Protein AF-A0A7C7G5K7-F1 (afdb_monomer_lite)

Structure (mmCIF, N/CA/C/O backbone):
data_AF-A0A7C7G5K7-F1
#
_entry.id   AF-A0A7C7G5K7-F1
#
loop_
_atom_site.group_PDB
_atom_site.id
_atom_site.type_symbol
_atom_site.label_atom_id
_atom_site.label_alt_id
_atom_site.label_comp_id
_atom_site.label_asym_id
_atom_site.label_entity_id
_atom_site.label_seq_id
_atom_site.pdbx_PDB_ins_code
_atom_site.Cartn_x
_atom_site.Cartn_y
_atom_site.Cartn_z
_atom_site.occupancy
_atom_site.B_iso_or_equiv
_atom_site.auth_seq_id
_atom_site.auth_comp_id
_atom_site.auth_asym_id
_atom_site.auth_atom_id
_atom_site.pdbx_PDB_model_num
ATOM 1 N N . MET A 1 1 ? -107.030 -21.571 130.815 1.00 43.06 1 MET A N 1
ATOM 2 C CA . MET A 1 1 ? -107.172 -22.406 129.605 1.00 43.06 1 MET A CA 1
ATOM 3 C C . MET A 1 1 ? -106.387 -21.697 128.504 1.00 43.06 1 MET A C 1
ATOM 5 O O . MET A 1 1 ? -106.825 -20.640 128.092 1.00 43.06 1 MET A O 1
ATOM 9 N N . GLN A 1 2 ? -105.079 -21.931 128.388 1.00 47.97 2 GLN A N 1
ATOM 10 C CA . GLN A 1 2 ? -104.432 -23.003 127.610 1.00 47.97 2 GLN A CA 1
ATOM 11 C C . GLN A 1 2 ? -104.555 -22.827 126.080 1.00 47.97 2 GLN A C 1
ATOM 13 O O . GLN A 1 2 ? -105.664 -22.691 125.581 1.00 47.97 2 GLN A O 1
ATOM 18 N N . TYR A 1 3 ? -103.386 -22.946 125.425 1.00 45.34 3 TYR A N 1
ATOM 19 C CA . TYR A 1 3 ? -103.058 -23.068 123.988 1.00 45.34 3 TYR A CA 1
ATOM 20 C C . TYR A 1 3 ? -102.951 -21.760 123.170 1.00 45.34 3 TYR A C 1
ATOM 22 O O . TYR A 1 3 ? -103.947 -21.073 123.007 1.00 45.34 3 TYR A O 1
ATOM 30 N N . VAL A 1 4 ? -101.760 -21.241 122.808 1.00 49.78 4 VAL A N 1
ATOM 31 C CA . VAL A 1 4 ? -100.616 -21.747 121.985 1.00 49.78 4 VAL A CA 1
ATOM 32 C C . VAL A 1 4 ? -100.793 -21.424 120.490 1.00 49.78 4 VAL A C 1
ATOM 34 O O . VAL A 1 4 ? -101.895 -21.518 119.967 1.00 49.78 4 VAL A O 1
ATOM 37 N N . ASP A 1 5 ? -99.653 -21.107 119.861 1.00 47.94 5 ASP A N 1
ATOM 38 C CA . ASP A 1 5 ? -99.338 -20.943 118.430 1.00 47.94 5 ASP A CA 1
ATOM 39 C C . ASP A 1 5 ? -99.634 -19.578 117.781 1.00 47.94 5 ASP A C 1
ATOM 41 O O . ASP A 1 5 ? -100.740 -19.069 117.837 1.00 47.94 5 ASP A O 1
ATOM 45 N N . ALA A 1 6 ? -98.704 -18.893 117.113 1.00 47.97 6 ALA A N 1
ATOM 46 C CA . ALA A 1 6 ? -97.363 -19.263 116.684 1.00 47.97 6 ALA A CA 1
ATOM 47 C C . ALA A 1 6 ? -96.457 -18.028 116.785 1.00 47.97 6 ALA A C 1
ATOM 49 O O . ALA A 1 6 ? -96.630 -17.035 116.076 1.00 47.97 6 ALA A O 1
ATOM 50 N N . VAL A 1 7 ? -95.418 -18.125 117.620 1.00 48.03 7 VAL A N 1
ATOM 51 C CA . VAL A 1 7 ? -94.134 -17.546 117.227 1.00 48.03 7 VAL A CA 1
ATOM 52 C C . VAL A 1 7 ? -93.901 -18.082 115.822 1.00 48.03 7 VAL A C 1
ATOM 54 O O . VAL A 1 7 ? -93.971 -19.292 115.618 1.00 48.03 7 VAL A O 1
ATOM 57 N N . ALA A 1 8 ? -93.652 -17.218 114.845 1.00 50.22 8 ALA A N 1
ATOM 58 C CA . ALA A 1 8 ? -93.084 -17.661 113.585 1.00 50.22 8 ALA A CA 1
ATOM 59 C C . ALA A 1 8 ? -91.642 -18.151 113.849 1.00 50.22 8 ALA A C 1
ATOM 61 O O . ALA A 1 8 ? -90.667 -17.585 113.372 1.00 50.22 8 ALA A O 1
ATOM 62 N N . THR A 1 9 ? -91.500 -19.243 114.607 1.00 48.91 9 THR A N 1
ATOM 63 C CA . THR A 1 9 ? -90.332 -20.124 114.669 1.00 48.91 9 THR A CA 1
ATOM 64 C C . THR A 1 9 ? -90.112 -20.816 113.323 1.00 48.91 9 THR A C 1
ATOM 66 O O . THR A 1 9 ? -89.109 -21.495 113.140 1.00 48.91 9 THR A O 1
ATOM 69 N N . GLY A 1 10 ? -90.984 -20.566 112.339 1.00 47.28 10 GLY A N 1
ATOM 70 C CA . GLY A 1 10 ? -90.773 -20.869 110.929 1.00 47.28 10 GLY A CA 1
ATOM 71 C C . GLY A 1 10 ? -89.720 -20.009 110.214 1.00 47.28 10 GLY A C 1
ATOM 72 O O . GLY A 1 10 ? -89.422 -20.310 109.063 1.00 47.28 10 GLY A O 1
ATOM 73 N N . SER A 1 11 ? -89.120 -18.981 110.836 1.00 50.28 11 SER A N 1
ATOM 74 C CA . SER A 1 11 ? -87.995 -18.247 110.216 1.00 50.28 11 SER A CA 1
ATOM 75 C C . SER A 1 11 ? -86.636 -18.442 110.907 1.00 50.28 11 SER A C 1
ATOM 77 O O . SER A 1 11 ? -85.604 -18.215 110.283 1.00 50.28 11 SER A O 1
ATOM 79 N N . GLY A 1 12 ? -86.584 -18.934 112.150 1.00 50.22 12 GLY A N 1
ATOM 80 C CA . GLY A 1 12 ? -85.347 -18.947 112.950 1.00 50.22 12 GLY A CA 1
ATOM 81 C C . GLY A 1 12 ? -84.250 -19.904 112.463 1.00 50.22 12 GLY A C 1
ATOM 82 O O . GLY A 1 12 ? -83.073 -19.563 112.519 1.00 50.22 12 GLY A O 1
ATOM 83 N N . ALA A 1 13 ? -84.611 -21.077 111.932 1.00 50.59 13 ALA A N 1
ATOM 84 C CA . ALA A 1 13 ? -83.628 -22.055 111.448 1.00 50.59 13 ALA A CA 1
ATOM 85 C C . ALA A 1 13 ? -83.161 -21.777 110.006 1.00 50.59 13 ALA A C 1
ATOM 87 O O . ALA A 1 13 ? -82.016 -22.047 109.660 1.00 50.59 13 ALA A O 1
ATOM 88 N N . GLY A 1 14 ? -84.027 -21.198 109.165 1.00 52.53 14 GLY A N 1
ATOM 89 C CA . GLY A 1 14 ? -83.695 -20.863 107.775 1.00 52.53 14 GLY A CA 1
ATOM 90 C C . GLY A 1 14 ? -82.902 -19.560 107.618 1.00 52.53 14 GLY A C 1
ATOM 91 O O . GLY A 1 14 ? -82.224 -19.384 106.607 1.00 52.53 14 GLY A O 1
ATOM 92 N N . LEU A 1 15 ? -82.980 -18.652 108.599 1.00 58.38 15 LEU A N 1
ATOM 93 C CA . LEU A 1 15 ? -82.205 -17.406 108.629 1.00 58.38 15 LEU A CA 1
ATOM 94 C C . LEU A 1 15 ? -80.797 -17.596 109.210 1.00 58.38 15 LEU A C 1
ATOM 96 O O . LEU A 1 15 ? -79.886 -16.900 108.786 1.00 58.38 15 LEU A O 1
ATOM 100 N N . ALA A 1 16 ? -80.584 -18.577 110.095 1.00 59.38 16 ALA A N 1
ATOM 101 C CA . ALA A 1 16 ? -79.254 -18.909 110.622 1.00 59.38 16 ALA A CA 1
ATOM 102 C C . ALA A 1 16 ? -78.285 -19.473 109.558 1.00 59.38 16 ALA A C 1
ATOM 104 O O . ALA A 1 16 ? -77.082 -19.536 109.789 1.00 59.38 16 ALA A O 1
ATOM 105 N N . LEU A 1 17 ? -78.808 -19.883 108.395 1.00 66.25 17 LEU A N 1
ATOM 106 C CA . LEU A 1 17 ? -78.052 -20.429 107.260 1.00 66.25 17 LEU A CA 1
ATOM 107 C C . LEU A 1 17 ? -77.886 -19.422 106.103 1.00 66.25 17 LEU A C 1
ATOM 109 O O . LEU A 1 17 ? -77.353 -19.779 105.053 1.00 66.25 17 LEU A O 1
ATOM 113 N N . LYS A 1 18 ? -78.358 -18.178 106.257 1.00 72.12 18 LYS A N 1
ATOM 114 C CA . LYS A 1 18 ? -78.265 -17.121 105.237 1.00 72.12 18 LYS A CA 1
ATOM 115 C C . LYS A 1 18 ? -77.419 -15.960 105.758 1.00 72.12 18 LYS A C 1
ATOM 117 O O . LYS A 1 18 ? -77.461 -15.636 106.939 1.00 72.12 18 LYS A O 1
ATOM 122 N N . LEU A 1 19 ? -76.669 -15.313 104.869 1.00 75.12 19 LEU A N 1
ATOM 123 C CA . LEU A 1 19 ? -75.937 -14.086 105.198 1.00 75.12 19 LEU A CA 1
ATOM 124 C C . LEU A 1 19 ? -76.889 -12.886 105.244 1.00 75.12 19 LEU A C 1
ATOM 126 O O . LEU A 1 19 ? -77.784 -12.765 104.405 1.00 75.12 19 LEU A O 1
ATOM 130 N N . ASN A 1 20 ? -76.669 -11.983 106.202 1.00 77.50 20 ASN A N 1
ATOM 131 C CA . ASN A 1 20 ? -77.406 -10.723 106.289 1.00 77.50 20 ASN A CA 1
ATOM 132 C C . ASN A 1 20 ? -77.028 -9.785 105.128 1.00 77.50 20 ASN A C 1
ATOM 134 O O . ASN A 1 20 ? -75.867 -9.714 104.730 1.00 77.50 20 ASN A O 1
ATOM 138 N N . LEU A 1 21 ? -77.994 -9.000 104.634 1.00 78.44 21 LEU A N 1
ATOM 139 C CA . LEU A 1 21 ? -77.772 -8.001 103.571 1.00 78.44 21 LEU A CA 1
ATOM 140 C C . LEU A 1 21 ? -76.838 -6.855 103.998 1.00 78.44 21 LEU A C 1
ATOM 142 O O . LEU A 1 21 ? -76.251 -6.200 103.146 1.00 78.44 21 LEU A O 1
ATOM 146 N N . SER A 1 22 ? -76.677 -6.626 105.304 1.00 80.06 22 SER A N 1
ATOM 147 C CA . SER A 1 22 ? -75.687 -5.695 105.863 1.00 80.06 22 SER A CA 1
ATOM 148 C C . SER A 1 22 ? -74.255 -6.250 105.844 1.00 80.06 22 SER A C 1
ATOM 150 O O . SER A 1 22 ? -73.346 -5.599 106.353 1.00 80.06 22 SER A O 1
ATOM 152 N N . GLY A 1 23 ? -74.060 -7.462 105.315 1.00 75.75 23 GLY A N 1
ATOM 153 C CA . GLY A 1 23 ? -72.812 -8.210 105.382 1.00 75.75 23 GLY A CA 1
ATOM 154 C C . GLY A 1 23 ? -72.739 -9.154 106.587 1.00 75.75 23 GLY A C 1
ATOM 155 O O . GLY A 1 23 ? -73.542 -9.092 107.521 1.00 75.75 23 GLY A O 1
ATOM 156 N N . GLY A 1 24 ? -71.760 -10.056 106.541 1.00 76.62 24 GLY A N 1
ATOM 157 C CA . GLY A 1 24 ? -71.442 -11.027 107.585 1.00 76.62 24 GLY A CA 1
ATOM 158 C C . GLY A 1 24 ? -70.145 -11.770 107.260 1.00 76.62 24 GLY A C 1
ATOM 159 O O . GLY A 1 24 ? -69.691 -11.759 106.116 1.00 76.62 24 GLY A O 1
ATOM 160 N N . THR A 1 25 ? -69.541 -12.410 108.259 1.00 82.00 25 THR A N 1
ATOM 161 C CA . THR A 1 25 ? -68.323 -13.211 108.072 1.00 82.00 25 THR A CA 1
ATOM 162 C C . THR A 1 25 ? -68.701 -14.638 107.706 1.00 82.00 25 THR A C 1
ATOM 164 O O . THR A 1 25 ? -69.373 -15.321 108.476 1.00 82.00 25 THR A O 1
ATOM 167 N N . MET A 1 26 ? -68.243 -15.110 106.551 1.00 84.44 26 MET A N 1
ATOM 168 C CA . MET A 1 26 ? -68.325 -16.526 106.202 1.00 84.44 26 MET A CA 1
ATOM 169 C C . MET A 1 26 ? -67.161 -17.255 106.882 1.00 84.44 26 MET A C 1
ATOM 171 O O . MET A 1 26 ? -66.007 -16.884 106.677 1.00 84.44 26 MET A O 1
ATOM 175 N N . SER A 1 27 ? -67.446 -18.250 107.724 1.00 81.12 27 SER A N 1
ATOM 176 C CA . SER A 1 27 ? -66.421 -19.104 108.333 1.00 81.12 27 SER A CA 1
ATOM 177 C C . SER A 1 27 ? -66.356 -20.457 107.616 1.00 81.12 27 SER A C 1
ATOM 179 O O . SER A 1 27 ? -67.380 -21.041 107.270 1.00 81.12 27 SER A O 1
ATOM 181 N N . GLY A 1 28 ? -65.138 -20.955 107.383 1.00 84.25 28 GLY A N 1
ATOM 182 C CA . GLY A 1 28 ? -64.895 -22.195 106.638 1.00 84.25 28 GLY A CA 1
ATOM 183 C C . GLY A 1 28 ? -64.780 -22.008 105.119 1.00 84.25 28 GLY A C 1
ATOM 184 O O . GLY A 1 28 ? -64.875 -20.900 104.594 1.00 84.25 28 GLY A O 1
ATOM 185 N N . ALA A 1 29 ? -64.517 -23.109 104.411 1.00 87.44 29 ALA A N 1
ATOM 186 C CA . ALA A 1 29 ? -64.403 -23.113 102.955 1.00 87.44 29 ALA A CA 1
ATOM 187 C C . ALA A 1 29 ? -65.784 -23.008 102.292 1.00 87.44 29 ALA A C 1
ATOM 189 O O . ALA A 1 29 ? -66.730 -23.679 102.703 1.00 87.44 29 ALA A O 1
ATOM 190 N N . ILE A 1 30 ? -65.880 -22.214 101.225 1.00 87.88 30 ILE A N 1
ATOM 191 C CA . ILE A 1 30 ? -67.113 -22.035 100.455 1.00 87.88 30 ILE A CA 1
ATOM 192 C C . ILE A 1 30 ? -66.940 -22.705 99.098 1.00 87.88 30 ILE A C 1
ATOM 194 O O . ILE A 1 30 ? -66.140 -22.263 98.274 1.00 87.88 30 ILE A O 1
ATOM 198 N N . ALA A 1 31 ? -67.705 -23.764 98.848 1.00 88.00 31 ALA A N 1
ATOM 199 C CA . ALA A 1 31 ? -67.751 -24.415 97.546 1.00 88.00 31 ALA A CA 1
ATOM 200 C C . ALA A 1 31 ? -68.856 -23.783 96.681 1.00 88.00 31 ALA A C 1
ATOM 202 O O . ALA A 1 31 ? -70.038 -23.961 96.960 1.00 88.00 31 ALA A O 1
ATOM 203 N N . MET A 1 32 ? -68.476 -23.065 95.618 1.00 87.62 32 MET A N 1
ATOM 204 C CA . MET A 1 32 ? -69.422 -22.404 94.697 1.00 87.62 32 MET A CA 1
ATOM 205 C C . MET A 1 32 ? -69.805 -23.253 93.471 1.00 87.62 32 MET A C 1
ATOM 207 O O . MET A 1 32 ? -70.676 -22.854 92.697 1.00 87.62 32 MET A O 1
ATOM 211 N N . GLY A 1 33 ? -69.198 -24.429 93.280 1.00 91.31 33 GLY A N 1
ATOM 212 C CA . GLY A 1 33 ? -69.455 -25.286 92.117 1.00 91.31 33 GLY A CA 1
ATOM 213 C C . GLY A 1 33 ? -69.188 -24.560 90.792 1.00 91.31 33 GLY A C 1
ATOM 214 O O . GLY A 1 33 ? -68.183 -23.872 90.652 1.00 91.31 33 GLY A O 1
ATOM 215 N N . THR A 1 34 ? -70.098 -24.693 89.826 1.00 94.06 34 THR A N 1
ATOM 216 C CA . THR A 1 34 ? -70.036 -24.020 88.513 1.00 94.06 34 THR A CA 1
ATOM 217 C C . THR A 1 34 ? -70.745 -22.659 88.491 1.00 94.06 34 THR A C 1
ATOM 219 O O . THR A 1 34 ? -71.022 -22.131 87.415 1.00 94.06 34 THR A O 1
ATOM 222 N N . ASN A 1 35 ? -71.110 -22.107 89.652 1.00 92.62 35 ASN A N 1
ATOM 223 C CA . ASN A 1 35 ? -71.848 -20.848 89.729 1.00 92.62 35 ASN A CA 1
ATOM 224 C C . ASN A 1 35 ? -70.921 -19.635 89.555 1.00 92.62 35 ASN A C 1
ATOM 226 O O . ASN A 1 35 ? -69.772 -19.644 89.993 1.00 92.62 35 ASN A O 1
ATOM 230 N N . LEU A 1 36 ? -71.448 -18.568 88.949 1.00 91.94 36 LEU A N 1
ATOM 231 C CA . LEU A 1 36 ? -70.740 -17.299 88.775 1.00 91.94 36 LEU A CA 1
ATOM 232 C C . LEU A 1 36 ? -70.883 -16.406 90.013 1.00 91.94 36 LEU A C 1
ATOM 234 O O . LEU A 1 36 ? -71.936 -16.378 90.648 1.00 91.94 36 LEU A O 1
ATOM 238 N N . ILE A 1 37 ? -69.847 -15.616 90.299 1.00 90.19 37 ILE A N 1
ATOM 239 C CA . ILE A 1 37 ? -69.903 -14.511 91.263 1.00 90.19 37 ILE A CA 1
ATOM 240 C C . ILE A 1 37 ? -69.920 -13.209 90.464 1.00 90.19 37 ILE A C 1
ATOM 242 O O . ILE A 1 37 ? -68.954 -12.876 89.779 1.00 90.19 37 ILE A O 1
ATOM 246 N N . THR A 1 38 ? -71.036 -12.490 90.509 1.00 90.44 38 THR A N 1
ATOM 247 C CA . THR A 1 38 ? -71.249 -11.259 89.734 1.00 90.44 38 THR A CA 1
ATOM 248 C C . THR A 1 38 ? -71.107 -10.018 90.609 1.00 90.44 38 THR A C 1
ATOM 250 O O . THR A 1 38 ? -71.385 -10.072 91.803 1.00 90.44 38 THR A O 1
ATOM 253 N N . GLY A 1 39 ? -70.739 -8.882 90.010 1.00 90.62 39 GLY A N 1
ATOM 254 C CA . GLY A 1 39 ? -70.660 -7.594 90.714 1.00 90.62 39 GLY A CA 1
ATOM 255 C C . GLY A 1 39 ? -69.350 -7.340 91.471 1.00 90.62 39 GLY A C 1
ATOM 256 O O . GLY A 1 39 ? -69.269 -6.361 92.205 1.00 90.62 39 GLY A O 1
ATOM 257 N N . ILE A 1 40 ? -68.325 -8.180 91.286 1.00 93.06 40 ILE A N 1
ATOM 258 C CA . ILE A 1 40 ? -66.967 -7.906 91.779 1.00 93.06 40 ILE A CA 1
ATOM 259 C C . ILE A 1 40 ? -66.380 -6.742 90.966 1.00 93.06 40 ILE A C 1
ATOM 261 O O . ILE A 1 40 ? -66.299 -6.819 89.739 1.00 93.06 40 ILE A O 1
ATOM 265 N N . THR A 1 41 ? -65.983 -5.664 91.641 1.00 94.12 41 THR A N 1
ATOM 266 C CA . THR A 1 41 ? -65.292 -4.517 91.032 1.00 94.12 41 THR A CA 1
ATOM 267 C C . THR A 1 41 ? -63.785 -4.761 90.934 1.00 94.12 41 THR A C 1
ATOM 269 O O . THR A 1 41 ? -63.274 -5.741 91.468 1.00 94.12 41 THR A O 1
ATOM 272 N N . ASN A 1 42 ? -63.048 -3.870 90.261 1.00 94.38 42 ASN A N 1
ATOM 273 C CA . ASN A 1 42 ? -61.585 -3.934 90.281 1.00 94.38 42 ASN A CA 1
ATOM 274 C C . ASN A 1 42 ? -61.074 -3.868 91.733 1.00 94.38 42 ASN A C 1
ATOM 276 O O . ASN A 1 42 ? -61.589 -3.048 92.501 1.00 94.38 42 ASN A O 1
ATOM 280 N N . PRO A 1 43 ? -60.089 -4.703 92.103 1.00 95.56 43 PRO A N 1
ATOM 281 C CA . PRO A 1 43 ? -59.542 -4.710 93.452 1.00 95.56 43 PRO A CA 1
ATOM 282 C C . PRO A 1 43 ? -58.832 -3.382 93.739 1.00 95.56 43 PRO A C 1
ATOM 284 O O . PRO A 1 43 ? -58.128 -2.844 92.881 1.00 95.56 43 PRO A O 1
ATOM 287 N N . VAL A 1 44 ? -59.017 -2.856 94.950 1.00 93.94 44 VAL A N 1
ATOM 288 C CA . VAL A 1 44 ? -58.338 -1.646 95.447 1.00 93.94 44 VAL A CA 1
ATOM 289 C C . VAL A 1 44 ? -57.435 -2.003 96.627 1.00 93.94 44 VAL A C 1
ATOM 291 O O . VAL A 1 44 ? -56.310 -1.515 96.716 1.00 93.94 44 VAL A O 1
ATOM 294 N N . SER A 1 45 ? -57.903 -2.885 97.510 1.00 92.88 45 SER A N 1
ATOM 295 C CA . SER A 1 45 ? -57.145 -3.427 98.637 1.00 92.88 45 SER A CA 1
ATOM 296 C C . SER A 1 45 ? -56.561 -4.796 98.297 1.00 92.88 45 SER A C 1
ATOM 298 O O . SER A 1 45 ? -57.123 -5.558 97.515 1.00 92.88 45 SER A O 1
ATOM 300 N N . ALA A 1 46 ? -55.459 -5.167 98.950 1.00 92.56 46 ALA A N 1
ATOM 301 C CA . ALA A 1 46 ? -54.782 -6.445 98.706 1.00 92.56 46 ALA A CA 1
ATOM 302 C C . ALA A 1 46 ? -55.605 -7.691 99.109 1.00 92.56 46 ALA A C 1
ATOM 304 O O . ALA A 1 46 ? -55.210 -8.809 98.791 1.00 92.56 46 ALA A O 1
ATOM 305 N N . GLN A 1 47 ? -56.716 -7.514 99.831 1.00 92.81 47 GLN A N 1
ATOM 306 C CA . GLN A 1 47 ? -57.622 -8.592 100.242 1.00 92.81 47 GLN A CA 1
ATOM 307 C C . GLN A 1 47 ? -58.863 -8.703 99.342 1.00 92.81 47 GLN A C 1
ATOM 309 O O . GLN A 1 47 ? -59.667 -9.614 99.537 1.00 92.81 47 GLN A O 1
ATOM 314 N N . ASP A 1 48 ? -59.035 -7.794 98.380 1.00 94.69 48 ASP A N 1
ATOM 315 C CA . ASP A 1 48 ? -60.182 -7.813 97.478 1.00 94.69 48 ASP A CA 1
ATOM 316 C C . ASP A 1 48 ? -60.076 -8.986 96.494 1.00 94.69 48 ASP A C 1
ATOM 318 O O . ASP A 1 48 ? -58.992 -9.369 96.049 1.00 94.69 48 ASP A O 1
ATOM 322 N N . ALA A 1 49 ? -61.222 -9.539 96.100 1.00 93.00 49 ALA A N 1
ATOM 323 C CA . ALA A 1 49 ? -61.270 -10.476 94.986 1.00 93.00 49 ALA A CA 1
ATOM 324 C C . ALA A 1 49 ? -61.010 -9.735 93.663 1.00 93.00 49 ALA A C 1
ATOM 326 O O . ALA A 1 49 ? -61.533 -8.642 93.446 1.00 93.00 49 ALA A O 1
ATOM 327 N N . SER A 1 50 ? -60.248 -10.341 92.751 1.00 94.81 50 SER A N 1
ATOM 328 C CA . SER A 1 50 ? -60.018 -9.799 91.410 1.00 94.81 50 SER A CA 1
ATOM 329 C C . SER A 1 50 ? -60.877 -10.501 90.360 1.00 94.81 50 SER A C 1
ATOM 331 O O . SER A 1 50 ? -61.153 -11.700 90.434 1.00 94.81 50 SER A O 1
ATOM 333 N N . THR A 1 51 ? -61.307 -9.747 89.347 1.00 95.50 51 THR A N 1
ATOM 334 C CA . THR A 1 51 ? -61.914 -10.336 88.148 1.00 95.50 51 THR A CA 1
ATOM 335 C C . THR A 1 51 ? -60.819 -10.872 87.226 1.00 95.50 51 THR A C 1
ATOM 337 O O . THR A 1 51 ? -59.712 -10.332 87.186 1.00 95.50 51 THR A O 1
ATOM 340 N N . LYS A 1 52 ? -61.132 -11.898 86.422 1.00 93.75 52 LYS A N 1
ATOM 341 C CA . LYS A 1 52 ? -60.210 -12.400 85.388 1.00 93.75 52 LYS A CA 1
ATOM 342 C C . LYS A 1 52 ? -59.752 -11.277 84.452 1.00 93.75 52 LYS A C 1
ATOM 344 O O . LYS A 1 52 ? -58.569 -11.169 84.173 1.00 93.75 52 LYS A O 1
ATOM 349 N N . LEU A 1 53 ? -60.678 -10.409 84.035 1.00 94.62 53 LEU A N 1
ATOM 350 C CA . LEU A 1 53 ? -60.375 -9.274 83.162 1.00 94.62 53 LEU A CA 1
ATOM 351 C C . LEU A 1 53 ? -59.312 -8.349 83.766 1.00 94.62 53 LEU A C 1
ATOM 353 O O . LEU A 1 53 ? -58.393 -7.946 83.059 1.00 94.62 53 LEU A O 1
ATOM 357 N N . TYR A 1 54 ? -59.425 -8.017 85.055 1.00 95.88 54 TYR A N 1
ATOM 358 C CA . TYR A 1 54 ? -58.435 -7.179 85.729 1.00 95.88 54 TYR A CA 1
ATOM 359 C C . TYR A 1 54 ? -57.058 -7.851 85.753 1.00 95.88 54 TYR A C 1
ATOM 361 O O . TYR A 1 54 ? -56.073 -7.230 85.357 1.00 95.88 54 TYR A O 1
ATOM 369 N N . THR A 1 55 ? -56.996 -9.120 86.165 1.00 96.38 55 THR A N 1
ATOM 370 C CA . THR A 1 55 ? -55.738 -9.875 86.246 1.00 96.38 55 THR A CA 1
ATOM 371 C C . THR A 1 55 ? -55.084 -10.038 84.870 1.00 96.38 55 THR A C 1
ATOM 373 O O . THR A 1 55 ? -53.908 -9.717 84.726 1.00 96.38 55 THR A O 1
ATOM 376 N N . ASP A 1 56 ? -55.850 -10.428 83.845 1.00 97.62 56 ASP A N 1
ATOM 377 C CA . ASP A 1 56 ? -55.365 -10.560 82.463 1.00 97.62 56 ASP A CA 1
ATOM 378 C C . ASP A 1 56 ? -54.840 -9.217 81.921 1.00 97.62 56 ASP A C 1
ATOM 380 O O . ASP A 1 56 ? -53.809 -9.158 81.255 1.00 97.62 56 ASP A O 1
ATOM 384 N N . THR A 1 57 ? -55.545 -8.117 82.207 1.00 96.94 57 THR A N 1
ATOM 385 C CA . THR A 1 57 ? -55.145 -6.775 81.755 1.00 96.94 57 THR A CA 1
ATOM 386 C C . THR A 1 57 ? -53.863 -6.320 82.448 1.00 96.94 57 THR A C 1
ATOM 388 O O . THR A 1 57 ? -52.982 -5.752 81.806 1.00 96.94 57 THR A O 1
ATOM 391 N N . ALA A 1 58 ? -53.735 -6.571 83.753 1.00 96.19 58 ALA A N 1
ATOM 392 C CA . ALA A 1 58 ? -52.523 -6.257 84.501 1.00 96.19 58 ALA A CA 1
ATOM 393 C C . ALA A 1 58 ? -51.311 -7.035 83.960 1.00 96.19 58 ALA A C 1
ATOM 395 O O . ALA A 1 58 ? -50.248 -6.445 83.762 1.00 96.19 58 ALA A O 1
ATOM 396 N N . GLU A 1 59 ? -51.484 -8.323 83.652 1.00 97.06 59 GLU A N 1
ATOM 397 C CA . GLU A 1 59 ? -50.454 -9.159 83.031 1.00 97.06 59 GLU A CA 1
ATOM 398 C C . GLU A 1 59 ? -50.074 -8.654 81.631 1.00 97.06 59 GLU A C 1
ATOM 400 O O . GLU A 1 59 ? -48.893 -8.443 81.350 1.00 97.06 59 GLU A O 1
ATOM 405 N N . ALA A 1 60 ? -51.058 -8.368 80.774 1.00 97.12 60 ALA A N 1
ATOM 406 C CA . ALA A 1 60 ? -50.816 -7.835 79.435 1.00 97.12 60 ALA A CA 1
ATOM 407 C C . ALA A 1 60 ? -50.057 -6.495 79.470 1.00 97.12 60 ALA A C 1
ATOM 409 O O . ALA A 1 60 ? -49.112 -6.291 78.704 1.00 97.12 60 ALA A O 1
ATOM 410 N N . ASN A 1 61 ? -50.416 -5.601 80.395 1.00 96.31 61 ASN A N 1
ATOM 411 C CA . ASN A 1 61 ? -49.724 -4.326 80.587 1.00 96.31 61 ASN A CA 1
ATOM 412 C C . ASN A 1 61 ? -48.276 -4.525 81.061 1.00 96.31 61 ASN A C 1
ATOM 414 O O . ASN A 1 61 ? -47.371 -3.830 80.587 1.00 96.31 61 ASN A O 1
ATOM 418 N N . ALA A 1 62 ? -48.037 -5.481 81.964 1.00 96.94 62 ALA A N 1
ATOM 419 C CA . ALA A 1 62 ? -46.695 -5.819 82.427 1.00 96.94 62 ALA A CA 1
ATOM 420 C C . ALA A 1 62 ? -45.824 -6.366 81.281 1.00 96.94 62 ALA A C 1
ATOM 422 O O . ALA A 1 62 ? -44.702 -5.893 81.086 1.00 96.94 62 ALA A O 1
ATOM 423 N N . ILE A 1 63 ? -46.362 -7.283 80.468 1.00 97.19 63 ILE A N 1
ATOM 424 C CA . ILE A 1 63 ? -45.683 -7.829 79.281 1.00 97.19 63 ILE A CA 1
ATOM 425 C C . ILE A 1 63 ? -45.373 -6.714 78.279 1.00 97.19 63 ILE A C 1
ATOM 427 O O . ILE A 1 63 ? -44.239 -6.594 77.822 1.00 97.19 63 ILE A O 1
ATOM 431 N N . SER A 1 64 ? -46.349 -5.854 77.973 1.00 96.94 64 SER A N 1
ATOM 432 C CA . SER A 1 64 ? -46.164 -4.737 77.040 1.00 96.94 64 SER A CA 1
ATOM 433 C C . SER A 1 64 ? -45.067 -3.780 77.506 1.00 96.94 64 SER A C 1
ATOM 435 O O . SER A 1 64 ? -44.249 -3.332 76.701 1.00 96.94 64 SER A O 1
ATOM 437 N N . THR A 1 65 ? -45.021 -3.482 78.806 1.00 96.38 65 THR A N 1
ATOM 438 C CA . THR A 1 65 ? -43.982 -2.629 79.400 1.00 96.38 65 THR A CA 1
ATOM 439 C C . THR A 1 65 ? -42.607 -3.288 79.281 1.00 96.38 65 THR A C 1
ATOM 441 O O . THR A 1 65 ? -41.649 -2.640 78.860 1.00 96.38 65 THR A O 1
ATOM 444 N N . SER A 1 66 ? -42.516 -4.588 79.581 1.00 96.12 66 SER A N 1
ATOM 445 C CA . SER A 1 66 ? -41.276 -5.363 79.460 1.00 96.12 66 SER A CA 1
ATOM 446 C C . SER A 1 66 ? -40.771 -5.416 78.017 1.00 96.12 66 SER A C 1
ATOM 448 O O . SER A 1 66 ? -39.588 -5.182 77.768 1.00 96.12 66 SER A O 1
ATOM 450 N N . ASN A 1 67 ? -41.657 -5.670 77.054 1.00 95.19 67 ASN A N 1
ATOM 451 C CA . ASN A 1 67 ? -41.299 -5.701 75.636 1.00 95.19 67 ASN A CA 1
ATOM 452 C C . ASN A 1 67 ? -40.811 -4.329 75.169 1.00 95.19 67 ASN A C 1
ATOM 454 O O . ASN A 1 67 ? -39.740 -4.234 74.583 1.00 95.19 67 ASN A O 1
ATOM 458 N N . THR A 1 68 ? -41.523 -3.259 75.535 1.00 95.75 68 THR A N 1
ATOM 459 C CA . THR A 1 68 ? -41.127 -1.881 75.200 1.00 95.75 68 THR A CA 1
ATOM 460 C C . THR A 1 68 ? -39.732 -1.547 75.736 1.00 95.75 68 THR A C 1
ATOM 462 O O . THR A 1 68 ? -38.918 -0.954 75.030 1.00 95.75 68 THR A O 1
ATOM 465 N N . TYR A 1 69 ? -39.427 -1.949 76.973 1.00 93.56 69 TYR A N 1
ATOM 466 C CA . TYR A 1 69 ? -38.104 -1.749 77.565 1.00 93.56 69 TYR A CA 1
ATOM 467 C C . TYR A 1 69 ? -37.015 -2.545 76.834 1.00 93.56 69 TYR A C 1
ATOM 469 O O . TYR A 1 69 ? -35.958 -2.001 76.514 1.00 93.56 69 TYR A O 1
ATOM 477 N N . THR A 1 70 ? -37.283 -3.818 76.536 1.00 92.75 70 THR A N 1
ATOM 478 C CA . THR A 1 70 ? -36.330 -4.708 75.857 1.00 92.75 70 THR A CA 1
ATOM 479 C C . THR A 1 70 ? -36.040 -4.217 74.437 1.00 92.75 70 THR A C 1
ATOM 481 O O . THR A 1 70 ? -34.877 -4.080 74.062 1.00 92.75 70 THR A O 1
ATOM 484 N N . ASP A 1 71 ? -37.075 -3.843 73.685 1.00 89.25 71 ASP A N 1
ATOM 485 C CA . ASP A 1 71 ? -36.956 -3.294 72.331 1.00 89.25 71 ASP A CA 1
ATOM 486 C C . ASP A 1 71 ? -36.232 -1.940 72.324 1.00 89.25 71 ASP A C 1
ATOM 488 O O . ASP A 1 71 ? -35.408 -1.672 71.447 1.00 89.25 71 ASP A O 1
ATOM 492 N N . GLY A 1 72 ? -36.483 -1.090 73.326 1.00 87.62 72 GLY A N 1
ATOM 493 C CA . GLY A 1 72 ? -35.780 0.180 73.511 1.00 87.62 72 GLY A CA 1
ATOM 494 C C . GLY A 1 72 ? -34.291 0.001 73.821 1.00 87.62 72 GLY A C 1
ATOM 495 O O . GLY A 1 72 ? -33.455 0.713 73.257 1.00 87.62 72 GLY A O 1
ATOM 496 N N . LEU A 1 73 ? -33.934 -0.977 74.662 1.00 87.12 73 LEU A N 1
ATOM 497 C CA . LEU A 1 73 ? -32.538 -1.345 74.922 1.00 87.12 73 LEU A CA 1
ATOM 498 C C . LEU A 1 73 ? -31.855 -1.889 73.669 1.00 87.12 73 LEU A C 1
ATOM 500 O O . LEU A 1 73 ? -30.742 -1.469 73.371 1.00 87.12 73 LEU A O 1
ATOM 504 N N . VAL A 1 74 ? -32.515 -2.769 72.912 1.00 83.75 74 VAL A N 1
ATOM 505 C CA . VAL A 1 74 ? -31.995 -3.282 71.635 1.00 83.75 74 VAL A CA 1
ATOM 506 C C . VAL A 1 74 ? -31.791 -2.135 70.647 1.00 83.75 74 VAL A C 1
ATOM 508 O O . VAL A 1 74 ? -30.740 -2.042 70.024 1.00 83.75 74 VAL A O 1
ATOM 511 N N . THR A 1 75 ? -32.751 -1.218 70.547 1.00 82.50 75 THR A N 1
ATOM 512 C CA . THR A 1 75 ? -32.655 -0.033 69.681 1.00 82.50 75 THR A CA 1
ATOM 513 C C . THR A 1 75 ? -31.493 0.866 70.088 1.00 82.50 75 THR A C 1
ATOM 515 O O . THR A 1 75 ? -30.719 1.292 69.235 1.00 82.50 75 THR A O 1
ATOM 518 N N . THR A 1 76 ? -31.332 1.121 71.387 1.00 80.00 76 THR A N 1
ATOM 519 C CA . THR A 1 76 ? -30.224 1.927 71.914 1.00 80.00 76 THR A CA 1
ATOM 520 C C . THR A 1 76 ? -28.892 1.239 71.645 1.00 80.00 76 THR A C 1
ATOM 522 O O . THR A 1 76 ? -27.991 1.864 71.104 1.00 80.00 76 THR A O 1
ATOM 525 N N . LEU A 1 77 ? -28.786 -0.062 71.924 1.00 76.50 77 LEU A N 1
ATOM 526 C CA . LEU A 1 77 ? -27.579 -0.844 71.677 1.00 76.50 77 LEU A CA 1
ATOM 527 C C . LEU A 1 77 ? -27.203 -0.851 70.188 1.00 76.50 77 LEU A C 1
ATOM 529 O O . LEU A 1 77 ? -26.026 -0.735 69.878 1.00 76.50 77 LEU A O 1
ATOM 533 N N . LYS A 1 78 ? -28.188 -0.895 69.279 1.00 71.44 78 LYS A N 1
ATOM 534 C CA . LYS A 1 78 ? -27.982 -0.741 67.828 1.00 71.44 78 LYS A CA 1
ATOM 535 C C . LYS A 1 78 ? -27.540 0.673 67.439 1.00 71.44 78 LYS A C 1
ATOM 537 O O . LYS A 1 78 ? -26.610 0.820 66.663 1.00 71.44 78 LYS A O 1
ATOM 542 N N . GLY A 1 79 ? -28.187 1.710 67.974 1.00 68.56 79 GLY A N 1
ATOM 543 C CA . GLY A 1 79 ? -27.918 3.107 67.609 1.00 68.56 79 GLY A CA 1
ATOM 544 C C . GLY A 1 79 ? -26.644 3.700 68.222 1.00 68.56 79 GLY A C 1
ATOM 545 O O . GLY A 1 79 ? -26.094 4.651 67.674 1.00 68.56 79 GLY A O 1
ATOM 546 N N . THR A 1 80 ? -26.171 3.163 69.351 1.00 63.91 80 THR A N 1
ATOM 547 C CA . THR A 1 80 ? -24.945 3.616 70.032 1.00 63.91 80 THR A CA 1
ATOM 548 C C . THR A 1 80 ? -23.763 2.664 69.863 1.00 63.91 80 THR A C 1
ATOM 550 O O . THR A 1 80 ? -22.675 2.966 70.355 1.00 63.91 80 THR A O 1
ATOM 553 N N . ALA A 1 81 ? -23.950 1.504 69.222 1.00 64.19 81 ALA A N 1
ATOM 554 C CA . ALA A 1 81 ? -22.836 0.632 68.880 1.00 64.19 81 ALA A CA 1
ATOM 555 C C . ALA A 1 81 ? -21.881 1.375 67.938 1.00 64.19 81 ALA A C 1
ATOM 557 O O . ALA A 1 81 ? -22.287 1.970 66.942 1.00 64.19 81 ALA A O 1
ATOM 558 N N . SER A 1 82 ? -20.590 1.340 68.267 1.00 63.25 82 SER A N 1
ATOM 559 C CA . SER A 1 82 ? -19.536 1.726 67.329 1.00 63.25 82 SER A CA 1
ATOM 560 C C . SER A 1 82 ? -19.693 0.918 66.040 1.00 63.25 82 SER A C 1
ATOM 562 O O . SER A 1 82 ? -20.057 -0.256 66.106 1.00 63.25 82 SER A O 1
ATOM 564 N N . ALA A 1 83 ? -19.358 1.511 64.892 1.00 58.81 83 ALA A N 1
ATOM 565 C CA . ALA A 1 83 ? -19.449 0.876 63.574 1.00 58.81 83 ALA A CA 1
ATOM 566 C C . ALA A 1 83 ? -18.793 -0.523 63.501 1.00 58.81 83 ALA A C 1
ATOM 568 O O . ALA A 1 83 ? -19.183 -1.325 62.670 1.00 58.81 83 ALA A O 1
ATOM 569 N N . ALA A 1 84 ? -17.846 -0.829 64.396 1.00 56.19 84 ALA A N 1
ATOM 570 C CA . ALA A 1 84 ? -17.174 -2.129 64.510 1.00 56.19 84 ALA A CA 1
ATOM 571 C C . ALA A 1 84 ? -17.989 -3.242 65.211 1.00 56.19 84 ALA A C 1
ATOM 573 O O . ALA A 1 84 ? -17.508 -4.364 65.344 1.00 56.19 84 ALA A O 1
ATOM 574 N N . PHE A 1 85 ? -19.175 -2.935 65.741 1.00 57.38 85 PHE A N 1
ATOM 575 C CA . PHE A 1 85 ? -20.067 -3.907 66.385 1.00 57.38 85 PHE A CA 1
ATOM 576 C C . PHE A 1 85 ? -21.481 -3.895 65.785 1.00 57.38 85 PHE A C 1
ATOM 578 O O . PHE A 1 85 ? -22.345 -4.654 66.231 1.00 57.38 85 PHE A O 1
ATOM 585 N N . ASP A 1 86 ? -21.722 -3.072 64.759 1.00 68.00 86 ASP A N 1
ATOM 586 C CA . ASP A 1 86 ? -22.966 -3.066 63.994 1.00 68.00 86 ASP A CA 1
ATOM 587 C C . ASP A 1 86 ? -22.868 -4.052 62.823 1.00 68.00 86 ASP A C 1
ATOM 589 O O . ASP A 1 86 ? -22.705 -3.681 61.665 1.00 68.00 86 ASP A O 1
ATOM 593 N N . THR A 1 87 ? -22.964 -5.343 63.141 1.00 67.62 87 THR A N 1
ATOM 594 C CA . THR A 1 87 ? -22.937 -6.440 62.150 1.00 67.62 87 THR A CA 1
ATOM 595 C C . THR A 1 87 ? -23.951 -6.277 61.007 1.00 67.62 87 THR A C 1
ATOM 597 O O . THR A 1 87 ? -23.751 -6.832 59.930 1.00 67.62 87 THR A O 1
ATOM 600 N N . LEU A 1 88 ? -25.035 -5.515 61.202 1.00 64.81 88 LEU A N 1
ATOM 601 C CA . LEU A 1 88 ? -26.007 -5.212 60.147 1.00 64.81 88 LEU A CA 1
ATOM 602 C C . LEU A 1 88 ? -25.551 -4.030 59.277 1.00 64.81 88 LEU A C 1
ATOM 604 O O . LEU A 1 88 ? -25.700 -4.093 58.057 1.00 64.81 88 LEU A O 1
ATOM 608 N N . GLY A 1 89 ? -24.940 -3.005 59.875 1.00 68.00 89 GLY A N 1
ATOM 609 C CA . GLY A 1 89 ? -24.287 -1.907 59.156 1.00 68.00 89 GLY A CA 1
ATOM 610 C C . GLY A 1 89 ? -23.072 -2.355 58.332 1.00 68.00 89 GLY A C 1
ATOM 611 O O . GLY A 1 89 ? -22.850 -1.848 57.229 1.00 68.00 89 GLY A O 1
ATOM 612 N N . GLU A 1 90 ? -22.321 -3.354 58.807 1.00 67.44 90 GLU A N 1
ATOM 613 C CA . GLU A 1 90 ? -21.247 -4.005 58.042 1.00 67.44 90 GLU A CA 1
ATOM 614 C C . GLU A 1 90 ? -21.798 -4.714 56.795 1.00 67.44 90 GLU A C 1
ATOM 616 O O . GLU A 1 90 ? -21.278 -4.505 55.701 1.00 67.44 90 GLU A O 1
ATOM 621 N N . ILE A 1 91 ? -22.904 -5.459 56.917 1.00 69.62 91 ILE A N 1
ATOM 622 C CA . ILE A 1 91 ? -23.567 -6.134 55.786 1.00 69.62 91 ILE A CA 1
ATOM 623 C C . ILE A 1 91 ? -24.123 -5.125 54.769 1.00 69.62 91 ILE A C 1
ATOM 625 O O . ILE A 1 91 ? -23.952 -5.317 53.565 1.00 69.62 91 ILE A O 1
ATOM 629 N N . GLU A 1 92 ? -24.762 -4.036 55.210 1.00 69.69 92 GLU A N 1
ATOM 630 C CA . GLU A 1 92 ? -25.230 -2.972 54.305 1.00 69.69 92 GLU A CA 1
ATOM 631 C C . GLU A 1 92 ? -24.067 -2.280 53.585 1.00 69.69 92 GLU A C 1
ATOM 633 O O . GLU A 1 92 ? -24.144 -2.024 52.380 1.00 69.69 92 GLU A O 1
ATOM 638 N N . THR A 1 93 ? -22.963 -2.037 54.293 1.00 69.94 93 THR A N 1
ATOM 639 C CA . THR A 1 93 ? -21.744 -1.461 53.715 1.00 69.94 93 THR A CA 1
ATOM 640 C C . THR A 1 93 ? -21.086 -2.422 52.729 1.00 69.94 93 THR A C 1
ATOM 642 O O . THR A 1 93 ? -20.627 -1.995 51.674 1.00 69.94 93 THR A O 1
ATOM 645 N N . GLU A 1 94 ? -21.064 -3.722 53.014 1.00 72.19 94 GLU A N 1
ATOM 646 C CA . GLU A 1 94 ? -20.457 -4.737 52.154 1.00 72.19 94 GLU A CA 1
ATOM 647 C C . GLU A 1 94 ? -21.309 -5.031 50.906 1.00 72.19 94 GLU A C 1
ATOM 649 O O . GLU A 1 94 ? -20.763 -5.166 49.811 1.00 72.19 94 GLU A O 1
ATOM 654 N N . ILE A 1 95 ? -22.643 -4.996 51.009 1.00 69.06 95 ILE A N 1
ATOM 655 C CA . ILE A 1 95 ? -23.563 -5.035 49.855 1.00 69.06 95 ILE A CA 1
ATOM 656 C C . ILE A 1 95 ? -23.463 -3.743 49.024 1.00 69.06 95 ILE A C 1
ATOM 658 O O . ILE A 1 95 ? -23.407 -3.796 47.791 1.00 69.06 95 ILE A O 1
ATOM 662 N N . GLY A 1 96 ? -23.393 -2.578 49.676 1.00 66.50 96 GLY A N 1
ATOM 663 C CA . GLY A 1 96 ? -23.149 -1.292 49.018 1.00 66.50 96 GLY A CA 1
ATOM 664 C C . GLY A 1 96 ? -21.804 -1.270 48.288 1.00 66.50 96 GLY A C 1
ATOM 665 O O . GLY A 1 96 ? -21.731 -0.850 47.133 1.00 66.50 96 GLY A O 1
ATOM 666 N N . ASN A 1 97 ? -20.764 -1.829 48.911 1.00 59.06 97 ASN A N 1
ATOM 667 C CA . ASN A 1 97 ? -19.447 -2.012 48.316 1.00 59.06 97 ASN A CA 1
ATOM 668 C C . ASN A 1 97 ? -19.445 -3.054 47.203 1.00 59.06 97 ASN A C 1
ATOM 670 O O . ASN A 1 97 ? -18.736 -2.855 46.232 1.00 59.06 97 ASN A O 1
ATOM 674 N N . LEU A 1 98 ? -20.249 -4.114 47.243 1.00 64.00 98 LEU A N 1
ATOM 675 C CA . LEU A 1 98 ? -20.393 -5.032 46.110 1.00 64.00 98 LEU A CA 1
ATOM 676 C C . LEU A 1 98 ? -20.992 -4.322 44.879 1.00 64.00 98 LEU A C 1
ATOM 678 O O . LEU A 1 98 ? -20.597 -4.617 43.755 1.00 64.00 98 LEU A O 1
ATOM 682 N N . SER A 1 99 ? -21.867 -3.330 45.079 1.00 65.31 99 SER A N 1
ATOM 683 C CA . SER A 1 99 ? -22.452 -2.487 44.021 1.00 65.31 99 SER A CA 1
ATOM 684 C C . SER A 1 99 ? -21.489 -1.400 43.499 1.00 65.31 99 SER A C 1
ATOM 686 O O . SER A 1 99 ? -21.385 -1.166 42.288 1.00 65.31 99 SER A O 1
ATOM 688 N N . THR A 1 100 ? -20.700 -0.774 44.378 1.00 56.12 100 THR A N 1
ATOM 689 C CA . THR A 1 100 ? -19.728 0.270 43.995 1.00 56.12 100 THR A CA 1
ATOM 690 C C . THR A 1 100 ? -18.383 -0.297 43.540 1.00 56.12 100 THR A C 1
ATOM 692 O O . THR A 1 100 ? -17.817 0.229 42.591 1.00 56.12 100 THR A O 1
ATOM 695 N N . SER A 1 101 ? -17.903 -1.402 44.113 1.00 55.25 101 SER A N 1
ATOM 696 C CA . SER A 1 101 ? -16.779 -2.222 43.621 1.00 55.25 101 SER A CA 1
ATOM 697 C C . SER A 1 101 ? -17.125 -2.901 42.299 1.00 55.25 101 SER A C 1
ATOM 699 O O . SER A 1 101 ? -16.279 -2.981 41.414 1.00 55.25 101 SER A O 1
ATOM 701 N N . SER A 1 102 ? -18.387 -3.298 42.096 1.00 56.50 102 SER A N 1
ATOM 702 C CA . SER A 1 102 ? -18.892 -3.655 40.766 1.00 56.50 102 SER A CA 1
ATOM 703 C C . SER A 1 102 ? -18.751 -2.467 39.814 1.00 56.50 102 SER A C 1
ATOM 705 O O . SER A 1 102 ? -18.146 -2.610 38.763 1.00 56.50 102 SER A O 1
ATOM 707 N N . THR A 1 103 ? -19.188 -1.263 40.190 1.00 55.81 103 THR A N 1
ATOM 708 C CA . THR A 1 103 ? -19.050 -0.080 39.319 1.00 55.81 103 THR A CA 1
ATOM 709 C C . THR A 1 103 ? -17.585 0.330 39.084 1.00 55.81 103 THR A C 1
ATOM 711 O O . THR A 1 103 ? -17.225 0.660 37.960 1.00 55.81 103 THR A O 1
ATOM 714 N N . ALA A 1 104 ? -16.711 0.249 40.089 1.00 56.59 104 ALA A N 1
ATOM 715 C CA . ALA A 1 104 ? -15.287 0.580 39.986 1.00 56.59 104 ALA A CA 1
ATOM 716 C C . ALA A 1 104 ? -14.491 -0.495 39.225 1.00 56.59 104 ALA A C 1
ATOM 718 O O . ALA A 1 104 ? -13.610 -0.177 38.432 1.00 56.59 104 ALA A O 1
ATOM 719 N N . GLY A 1 105 ? -14.833 -1.770 39.408 1.00 58.97 105 GLY A N 1
ATOM 720 C CA . GLY A 1 105 ? -14.285 -2.892 38.650 1.00 58.97 105 GLY A CA 1
ATOM 721 C C . GLY A 1 105 ? -14.798 -2.948 37.209 1.00 58.97 105 GLY A C 1
ATOM 722 O O . GLY A 1 105 ? -14.060 -3.373 36.321 1.00 58.97 105 GLY A O 1
ATOM 723 N N . LEU A 1 106 ? -16.029 -2.487 36.949 1.00 58.56 106 LEU A N 1
ATOM 724 C CA . LEU A 1 106 ? -16.564 -2.270 35.601 1.00 58.56 106 LEU A CA 1
ATOM 725 C C . LEU A 1 106 ? -15.926 -1.045 34.935 1.00 58.56 106 LEU A C 1
ATOM 727 O O . LEU A 1 106 ? -15.630 -1.116 33.749 1.00 58.56 106 LEU A O 1
ATOM 731 N N . ALA A 1 107 ? -15.643 0.027 35.683 1.00 62.00 107 ALA A N 1
ATOM 732 C CA . ALA A 1 107 ? -14.961 1.221 35.172 1.00 62.00 107 ALA A CA 1
ATOM 733 C C . ALA A 1 107 ? -13.520 0.948 34.696 1.00 62.00 107 ALA A C 1
ATOM 735 O O . ALA A 1 107 ? -12.942 1.757 33.978 1.00 62.00 107 ALA A O 1
ATOM 736 N N . LEU A 1 108 ? -12.941 -0.196 35.075 1.00 68.50 108 LEU A N 1
ATOM 737 C CA . LEU A 1 108 ? -11.633 -0.657 34.605 1.00 68.50 108 LEU A CA 1
ATOM 738 C C . LEU A 1 108 ? -11.709 -1.540 33.345 1.00 68.50 108 LEU A C 1
ATOM 740 O O . LEU A 1 108 ? -10.666 -1.939 32.825 1.00 68.50 108 LEU A O 1
ATOM 744 N N . LYS A 1 109 ? -12.906 -1.891 32.852 1.00 76.75 109 LYS A N 1
ATOM 745 C CA . LYS A 1 109 ? -13.079 -2.730 31.656 1.00 76.75 109 LYS A CA 1
ATOM 746 C C . LYS A 1 109 ? -13.567 -1.904 30.476 1.00 76.75 109 LYS A C 1
ATOM 748 O O . LYS A 1 109 ? -14.508 -1.138 30.609 1.00 76.75 109 LYS A O 1
ATOM 753 N N . VAL A 1 110 ? -12.990 -2.168 29.305 1.00 83.31 110 VAL A N 1
ATOM 754 C CA . VAL A 1 110 ? -13.479 -1.615 28.038 1.00 83.31 110 VAL A CA 1
ATOM 755 C C . VAL A 1 110 ? -14.807 -2.284 27.665 1.00 83.31 110 VAL A C 1
ATOM 757 O O . VAL A 1 110 ? -14.873 -3.516 27.562 1.00 83.31 110 VAL A O 1
ATOM 760 N N . ALA A 1 111 ? -15.866 -1.501 27.458 1.00 83.06 111 ALA A N 1
ATOM 761 C CA . ALA A 1 111 ? -17.164 -2.023 27.030 1.00 83.06 111 ALA A CA 1
ATOM 762 C C . ALA A 1 111 ? -17.114 -2.599 25.598 1.00 83.06 111 ALA A C 1
ATOM 764 O O . ALA A 1 111 ? -16.391 -2.116 24.729 1.00 83.06 111 ALA A O 1
ATOM 765 N N . LYS A 1 112 ? -17.923 -3.634 25.311 1.00 83.12 112 LYS A N 1
ATOM 766 C CA . LYS A 1 112 ? -17.969 -4.256 23.968 1.00 83.12 112 LYS A CA 1
ATOM 767 C C . LYS A 1 112 ? -18.589 -3.368 22.890 1.00 83.12 112 LYS A C 1
ATOM 769 O O . LYS A 1 112 ? -18.311 -3.569 21.711 1.00 83.12 112 LYS A O 1
ATOM 774 N N . ALA A 1 113 ? -19.464 -2.449 23.282 1.00 84.00 113 ALA A N 1
ATOM 775 C CA . ALA A 1 113 ? -20.164 -1.552 22.379 1.00 84.00 113 ALA A CA 1
ATOM 776 C C . ALA A 1 113 ? -19.943 -0.120 22.848 1.00 84.00 113 ALA A C 1
ATOM 778 O O . ALA A 1 113 ? -20.603 0.314 23.784 1.00 84.00 113 ALA A O 1
ATOM 779 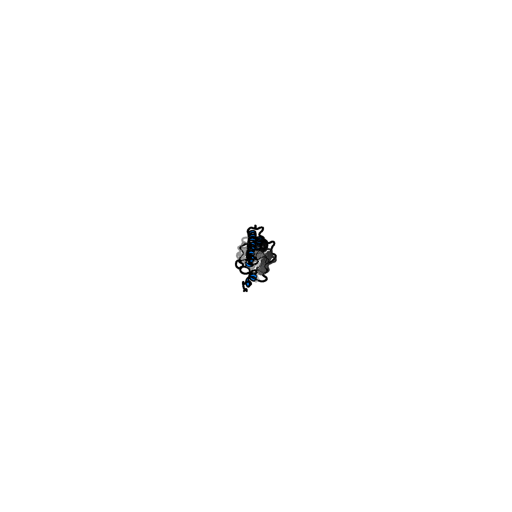N N . GLY A 1 114 ? -19.030 0.582 22.178 1.00 74.50 114 GLY A N 1
ATOM 780 C CA . GLY A 1 114 ? -18.736 1.983 22.452 1.00 74.50 114 GLY A CA 1
ATOM 781 C C . GLY A 1 114 ? -18.071 2.186 23.810 1.00 74.50 114 GLY A C 1
ATOM 782 O O . GLY A 1 114 ? -18.709 2.117 24.853 1.00 74.50 114 GLY A O 1
ATOM 783 N N . ASP A 1 115 ? -16.782 2.487 23.783 1.00 84.94 115 ASP A N 1
ATOM 784 C CA . ASP A 1 115 ? -16.055 2.994 24.937 1.00 84.94 115 ASP A CA 1
ATOM 785 C C . ASP A 1 115 ? -14.955 3.936 24.444 1.00 84.94 115 ASP A C 1
ATOM 787 O O . ASP A 1 115 ? -14.545 3.864 23.282 1.00 84.94 115 ASP A O 1
ATOM 791 N N . THR A 1 116 ? -14.482 4.831 25.304 1.00 86.25 116 THR A N 1
ATOM 792 C CA . THR A 1 116 ? -13.368 5.734 25.002 1.00 86.25 116 THR A CA 1
ATOM 793 C C . THR A 1 116 ? -12.264 5.511 26.023 1.00 86.25 116 THR A C 1
ATOM 795 O O . THR A 1 116 ? -12.378 5.913 27.175 1.00 86.25 116 THR A O 1
ATOM 798 N N . MET A 1 117 ? -11.163 4.892 25.592 1.00 87.00 117 MET A N 1
ATOM 799 C CA . MET A 1 117 ? -9.971 4.763 26.431 1.00 87.00 117 MET A CA 1
ATOM 800 C C . MET A 1 117 ? -9.275 6.123 26.557 1.00 87.00 117 MET A C 1
ATOM 802 O O . MET A 1 117 ? -8.958 6.759 25.551 1.00 87.00 117 MET A O 1
ATOM 806 N N . THR A 1 118 ? -8.995 6.554 27.786 1.00 84.38 118 THR A N 1
ATOM 807 C CA . THR A 1 118 ? -8.098 7.685 28.061 1.00 84.38 118 THR A CA 1
ATOM 808 C C . THR A 1 118 ? -6.691 7.174 28.371 1.00 84.38 118 THR A C 1
ATOM 810 O O . THR A 1 118 ? -6.543 6.231 29.145 1.00 84.38 118 THR A O 1
ATOM 813 N N . GLY A 1 119 ? -5.655 7.817 27.825 1.00 86.12 119 GLY A N 1
ATOM 814 C CA . GLY A 1 119 ? -4.253 7.414 28.015 1.00 86.12 119 GLY A CA 1
ATOM 815 C C . GLY A 1 119 ? -3.733 6.433 26.955 1.00 86.12 119 GLY A C 1
ATOM 816 O O . GLY A 1 119 ? -4.429 6.095 25.999 1.00 86.12 119 GLY A O 1
ATOM 817 N N . SER A 1 120 ? -2.472 6.013 27.095 1.00 87.88 120 SER A N 1
ATOM 818 C CA . SER A 1 120 ? -1.807 5.119 26.136 1.00 87.88 120 SER A CA 1
ATOM 819 C C . SER A 1 120 ? -2.207 3.659 26.345 1.00 87.88 120 SER A C 1
ATOM 821 O O . SER A 1 120 ? -2.041 3.121 27.438 1.00 87.88 120 SER A O 1
ATOM 823 N N . LEU A 1 121 ? -2.636 2.988 25.273 1.00 89.56 121 LEU A N 1
ATOM 824 C CA . LEU A 1 121 ? -2.793 1.534 25.240 1.00 89.56 121 LEU A CA 1
ATOM 825 C C . LEU A 1 121 ? -1.480 0.879 24.784 1.00 89.56 121 LEU A C 1
ATOM 827 O O . LEU A 1 121 ? -1.061 1.061 23.641 1.00 89.56 121 LEU A O 1
ATOM 831 N N . ILE A 1 122 ? -0.838 0.109 25.665 1.00 91.06 122 ILE A N 1
ATOM 832 C CA . ILE A 1 122 ? 0.369 -0.667 25.342 1.00 91.06 122 ILE A CA 1
ATOM 833 C C . ILE A 1 122 ? -0.043 -2.111 25.037 1.00 91.06 122 ILE A C 1
ATOM 835 O O . ILE A 1 122 ? -0.579 -2.802 25.900 1.00 91.06 122 ILE A O 1
ATOM 839 N N . LEU A 1 123 ? 0.211 -2.565 23.809 1.00 93.81 123 LEU A N 1
ATOM 840 C CA . LEU A 1 123 ? -0.016 -3.948 23.377 1.00 93.81 123 LEU A CA 1
ATOM 841 C C . LEU A 1 123 ? 1.264 -4.772 23.590 1.00 93.81 123 LEU A C 1
ATOM 843 O O . LEU A 1 123 ? 2.369 -4.265 23.409 1.00 93.81 123 LEU A O 1
ATOM 847 N N . ASN A 1 124 ? 1.123 -6.041 23.970 1.00 92.81 124 ASN A N 1
ATOM 848 C CA . ASN A 1 124 ? 2.250 -6.919 24.307 1.00 92.81 124 ASN A CA 1
ATOM 849 C C . ASN A 1 124 ? 3.022 -7.451 23.086 1.00 92.81 124 ASN A C 1
ATOM 851 O O . ASN A 1 124 ? 4.126 -7.963 23.250 1.00 92.81 124 ASN A O 1
ATOM 855 N N . ALA A 1 125 ? 2.425 -7.397 21.895 1.00 96.12 125 ALA A N 1
ATOM 856 C CA . ALA A 1 125 ? 3.005 -7.896 20.655 1.00 96.12 125 ALA A CA 1
ATOM 857 C C . ALA A 1 125 ? 2.327 -7.260 19.433 1.00 96.12 125 ALA A C 1
ATOM 859 O O . ALA A 1 125 ? 1.268 -6.637 19.542 1.00 96.12 125 ALA A O 1
ATOM 860 N N . ASP A 1 126 ? 2.937 -7.465 18.268 1.00 95.69 126 ASP A N 1
ATOM 861 C CA . ASP A 1 126 ? 2.367 -7.095 16.975 1.00 95.69 126 ASP A CA 1
ATOM 862 C C . ASP A 1 126 ? 1.108 -7.924 16.647 1.00 95.69 126 ASP A C 1
ATOM 864 O O . ASP A 1 126 ? 0.964 -9.057 17.123 1.00 95.69 126 ASP A O 1
ATOM 868 N N . PRO A 1 127 ? 0.174 -7.381 15.843 1.00 96.62 127 PRO A N 1
ATOM 869 C CA . PRO A 1 127 ? -1.081 -8.054 15.522 1.00 96.62 127 PRO A CA 1
ATOM 870 C C . PRO A 1 127 ? -0.854 -9.366 14.752 1.00 96.62 127 PRO A C 1
ATOM 872 O O . PRO A 1 127 ? -0.186 -9.389 13.722 1.00 96.62 127 PRO A O 1
ATOM 875 N N . SER A 1 128 ? -1.480 -10.454 15.211 1.00 94.25 128 SER A N 1
ATOM 876 C CA . SER A 1 128 ? -1.518 -11.758 14.519 1.00 94.25 128 SER A CA 1
ATOM 877 C C . SER A 1 128 ? -2.836 -12.026 13.779 1.00 94.25 128 SER A C 1
ATOM 879 O O . SER A 1 128 ? -2.918 -12.939 12.958 1.00 94.25 128 SER A O 1
ATOM 881 N N . HIS A 1 129 ? -3.873 -11.228 14.054 1.00 95.12 129 HIS A N 1
ATOM 882 C CA . HIS A 1 129 ? -5.193 -11.319 13.432 1.00 95.12 129 HIS A CA 1
ATOM 883 C C . HIS A 1 129 ? -5.488 -10.077 12.593 1.00 95.12 129 HIS A C 1
ATOM 885 O O . HIS A 1 129 ? -5.213 -8.958 13.016 1.00 95.12 129 HIS A O 1
ATOM 891 N N . VAL A 1 130 ? -6.144 -10.276 11.446 1.00 95.38 130 VAL A N 1
ATOM 892 C CA . VAL A 1 130 ? -6.475 -9.211 10.479 1.00 95.38 130 VAL A CA 1
ATOM 893 C C . VAL A 1 130 ? -7.301 -8.076 11.095 1.00 95.38 130 VAL A C 1
ATOM 895 O O . VAL A 1 130 ? -7.121 -6.921 10.732 1.00 95.38 130 VAL A O 1
ATOM 898 N N . PHE A 1 131 ? -8.187 -8.391 12.042 1.00 91.81 131 PHE A N 1
ATOM 899 C CA . PHE A 1 131 ? -9.049 -7.411 12.716 1.00 91.81 131 PHE A CA 1
ATOM 900 C C . PHE A 1 131 ? -8.585 -7.079 14.144 1.00 91.81 131 PHE A C 1
ATOM 902 O O . PHE A 1 131 ? -9.367 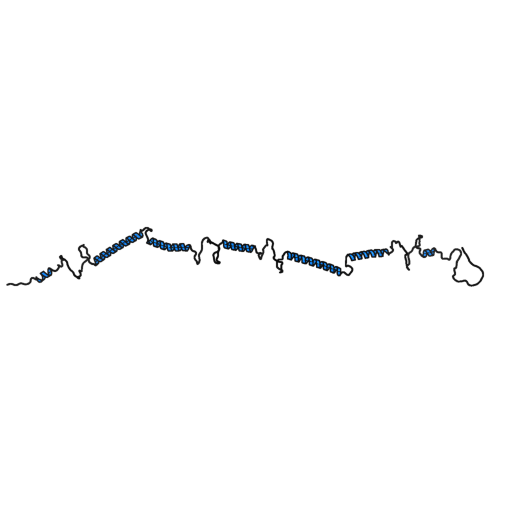-6.577 14.949 1.00 91.81 131 PHE A O 1
ATOM 909 N N . GLY A 1 132 ? -7.334 -7.402 14.484 1.00 92.06 132 GLY A N 1
ATOM 910 C CA . GLY A 1 132 ? -6.727 -7.026 15.759 1.00 92.06 132 GLY A CA 1
ATOM 911 C C . GLY A 1 132 ? -6.264 -5.568 15.774 1.00 92.06 132 GLY A C 1
ATOM 912 O O . GLY A 1 132 ? -6.021 -4.964 14.731 1.00 92.06 132 GLY A O 1
ATOM 913 N N . ALA A 1 133 ? -6.100 -5.003 16.971 1.00 92.69 133 ALA A N 1
ATOM 914 C CA . ALA A 1 133 ? -5.434 -3.715 17.128 1.00 92.69 133 ALA A CA 1
ATOM 915 C C . ALA A 1 133 ? -3.945 -3.844 16.758 1.00 92.69 133 ALA A C 1
ATOM 917 O O . ALA A 1 133 ? -3.281 -4.787 17.187 1.00 92.69 133 ALA A O 1
ATOM 918 N N . ALA A 1 134 ? -3.423 -2.899 15.976 1.00 96.06 134 ALA A N 1
ATOM 919 C CA . ALA A 1 134 ? -2.021 -2.880 15.573 1.00 96.06 134 ALA A CA 1
ATOM 920 C C . ALA A 1 134 ? -1.169 -2.023 16.520 1.00 96.06 134 ALA A C 1
ATOM 922 O O . ALA A 1 134 ? -1.576 -0.932 16.925 1.00 96.06 134 ALA A O 1
ATOM 923 N N . THR A 1 135 ? 0.038 -2.492 16.839 1.00 96.00 135 THR A N 1
ATOM 924 C CA . THR A 1 135 ? 1.061 -1.678 17.508 1.00 96.00 135 THR A CA 1
ATOM 925 C C . THR A 1 135 ? 1.560 -0.581 16.561 1.00 96.00 135 THR A C 1
ATOM 927 O O . THR A 1 135 ? 1.587 -0.748 15.339 1.00 96.00 135 THR A O 1
ATOM 930 N N . LYS A 1 136 ? 2.033 0.541 17.118 1.00 93.31 136 LYS A N 1
ATOM 931 C CA . LYS A 1 136 ? 2.687 1.595 16.325 1.00 93.31 136 LYS A CA 1
ATOM 932 C C . LYS A 1 136 ? 3.926 1.066 15.589 1.00 93.31 136 LYS A C 1
ATOM 934 O O . LYS A 1 136 ? 4.103 1.380 14.420 1.00 93.31 136 LYS A O 1
ATOM 939 N N . GLN A 1 137 ? 4.729 0.219 16.245 1.00 94.75 137 GLN A N 1
ATOM 940 C CA . GLN A 1 137 ? 5.924 -0.383 15.640 1.00 94.75 137 GLN A CA 1
ATOM 941 C C . GLN A 1 137 ? 5.592 -1.234 14.406 1.00 94.75 137 GLN A C 1
ATOM 943 O O . GLN A 1 137 ? 6.322 -1.172 13.422 1.00 94.75 137 GLN A O 1
ATOM 948 N N . TYR A 1 138 ? 4.479 -1.976 14.424 1.00 95.38 138 TYR A N 1
ATOM 949 C CA . TYR A 1 138 ? 4.051 -2.787 13.289 1.00 95.38 138 TYR A CA 1
ATOM 950 C C . TYR A 1 138 ? 3.670 -1.903 12.101 1.00 95.38 138 TYR A C 1
ATOM 952 O O . TYR A 1 138 ? 4.146 -2.120 10.989 1.00 95.38 138 TYR A O 1
ATOM 960 N N . VAL A 1 139 ? 2.854 -0.869 12.337 1.00 94.06 139 VAL A N 1
ATOM 961 C CA . VAL A 1 139 ? 2.432 0.070 11.285 1.00 94.06 139 VAL A CA 1
ATOM 962 C C . VAL A 1 139 ? 3.632 0.817 10.704 1.00 94.06 139 VAL A C 1
ATOM 964 O O . VAL A 1 139 ? 3.750 0.925 9.482 1.00 94.06 139 VAL A O 1
ATOM 967 N N . ASP A 1 140 ? 4.545 1.284 11.554 1.00 93.81 140 ASP A N 1
ATOM 968 C CA . ASP A 1 140 ? 5.756 1.978 11.119 1.00 93.81 140 ASP A CA 1
ATOM 969 C C . ASP A 1 140 ? 6.662 1.033 10.310 1.00 93.81 140 ASP A C 1
ATOM 971 O O . ASP A 1 140 ? 7.124 1.407 9.233 1.00 93.81 140 ASP A O 1
ATOM 975 N N . ALA A 1 141 ? 6.848 -0.219 10.742 1.00 91.44 141 ALA A N 1
ATOM 976 C CA . ALA A 1 141 ? 7.633 -1.216 10.011 1.00 91.44 141 ALA A CA 1
ATOM 977 C C . ALA A 1 141 ? 7.028 -1.559 8.637 1.00 91.44 141 ALA A C 1
ATOM 979 O O . ALA A 1 141 ? 7.751 -1.598 7.638 1.00 91.44 141 ALA A O 1
ATOM 980 N N . VAL A 1 142 ? 5.706 -1.750 8.557 1.00 91.31 142 VAL A N 1
ATOM 981 C CA . VAL A 1 142 ? 4.995 -1.969 7.284 1.00 91.31 142 VAL A CA 1
ATOM 982 C C . VAL A 1 142 ? 5.142 -0.751 6.368 1.00 91.31 142 VAL A C 1
ATOM 984 O O . VAL A 1 142 ? 5.421 -0.897 5.178 1.00 91.31 142 VAL A O 1
ATOM 987 N N . THR A 1 143 ? 5.030 0.458 6.920 1.00 90.62 143 THR A N 1
ATOM 988 C CA . THR A 1 143 ? 5.184 1.713 6.170 1.00 90.62 143 THR A CA 1
ATOM 989 C C . THR A 1 143 ? 6.608 1.887 5.645 1.00 90.62 143 THR A C 1
ATOM 991 O O . THR A 1 143 ? 6.798 2.275 4.491 1.00 90.62 143 THR A O 1
ATOM 994 N N . ILE A 1 144 ? 7.620 1.556 6.448 1.00 82.94 144 ILE A N 1
ATOM 995 C CA . ILE A 1 144 ? 9.031 1.590 6.045 1.00 82.94 144 ILE A CA 1
ATOM 996 C C . ILE A 1 144 ? 9.302 0.554 4.954 1.00 82.94 144 ILE A C 1
ATOM 998 O O . ILE A 1 144 ? 9.935 0.889 3.957 1.00 82.94 144 ILE A O 1
ATOM 1002 N N . SER A 1 145 ? 8.795 -0.674 5.091 1.00 81.19 145 SER A N 1
ATOM 1003 C CA . SER A 1 145 ? 8.944 -1.717 4.069 1.00 81.19 145 SER A CA 1
ATOM 1004 C C . SER A 1 145 ? 8.290 -1.307 2.748 1.00 81.19 145 SER A C 1
ATOM 1006 O O . SER A 1 145 ? 8.902 -1.447 1.688 1.00 81.19 145 SER A O 1
ATOM 1008 N N . SER A 1 146 ? 7.099 -0.701 2.822 1.00 83.12 146 SER A N 1
ATOM 1009 C CA . SER A 1 146 ? 6.444 -0.096 1.666 1.00 83.12 146 SER A CA 1
ATOM 1010 C C . SER A 1 146 ? 7.344 0.971 1.051 1.00 83.12 146 SER A C 1
ATOM 1012 O O . SER A 1 146 ? 7.691 0.833 -0.113 1.00 83.12 146 SER A O 1
ATOM 1014 N N . THR A 1 147 ? 7.789 1.963 1.835 1.00 78.81 147 THR A N 1
ATOM 1015 C CA . THR A 1 147 ? 8.614 3.111 1.400 1.00 78.81 147 THR A CA 1
ATOM 1016 C C . THR A 1 147 ? 9.946 2.688 0.771 1.00 78.81 147 THR A C 1
AT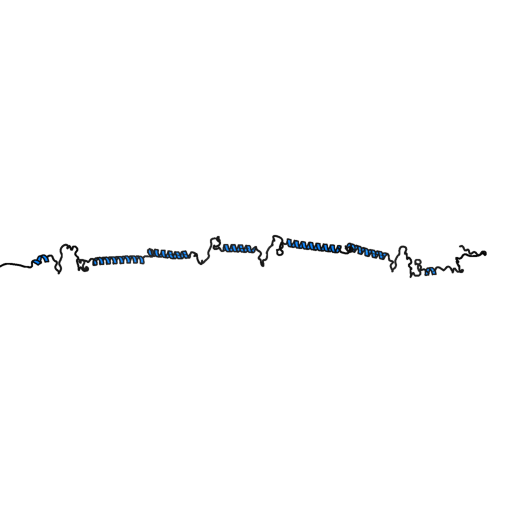OM 1018 O O . THR A 1 147 ? 10.313 3.182 -0.293 1.00 78.81 147 THR A O 1
ATOM 1021 N N . ALA A 1 148 ? 10.649 1.730 1.379 1.00 76.31 148 ALA A N 1
ATOM 1022 C CA . ALA A 1 148 ? 11.885 1.164 0.847 1.00 76.31 148 ALA A CA 1
ATOM 1023 C C . ALA A 1 148 ? 11.644 0.411 -0.469 1.00 76.31 148 ALA A C 1
ATOM 1025 O O . ALA A 1 148 ? 12.436 0.528 -1.399 1.00 76.31 148 ALA A O 1
ATOM 1026 N N . GLY A 1 149 ? 10.525 -0.309 -0.585 1.00 70.31 149 GLY A N 1
ATOM 1027 C CA . GLY A 1 149 ? 10.112 -0.941 -1.836 1.00 70.31 149 GLY A CA 1
ATOM 1028 C C . GLY A 1 149 ? 9.834 0.068 -2.955 1.00 70.31 149 GLY A C 1
ATOM 1029 O O . GLY A 1 149 ? 10.204 -0.188 -4.100 1.00 70.31 149 GLY A O 1
ATOM 1030 N N . ILE A 1 150 ? 9.234 1.223 -2.637 1.00 69.62 150 ILE A N 1
ATOM 1031 C CA . ILE A 1 150 ? 8.987 2.308 -3.611 1.00 69.62 150 ILE A CA 1
ATOM 1032 C C . ILE A 1 150 ? 10.292 2.985 -4.033 1.00 69.62 150 ILE A C 1
ATOM 1034 O O . ILE A 1 150 ? 10.439 3.310 -5.203 1.00 69.62 150 ILE A O 1
ATOM 1038 N N . ALA A 1 151 ? 11.258 3.135 -3.120 1.00 72.44 151 ALA A N 1
ATOM 1039 C CA . ALA A 1 151 ? 12.568 3.719 -3.424 1.00 72.44 151 ALA A CA 1
ATOM 1040 C C . ALA A 1 151 ? 13.396 2.890 -4.427 1.00 72.44 151 ALA A C 1
ATOM 1042 O O . ALA A 1 151 ? 14.347 3.397 -5.012 1.00 72.44 151 ALA A O 1
ATOM 1043 N N . LEU A 1 152 ? 13.038 1.619 -4.641 1.00 75.38 152 LEU A N 1
ATOM 1044 C CA . LEU A 1 152 ? 13.679 0.728 -5.614 1.00 75.38 152 LEU A CA 1
ATOM 1045 C C . LEU A 1 152 ? 12.968 0.698 -6.978 1.00 75.38 152 LEU A C 1
ATOM 1047 O O . LEU A 1 152 ? 13.355 -0.077 -7.855 1.00 75.38 152 LEU A O 1
ATOM 1051 N N . LYS A 1 153 ? 11.892 1.469 -7.164 1.00 81.50 153 LYS A N 1
ATOM 1052 C CA . LYS A 1 153 ? 11.124 1.518 -8.414 1.00 81.50 153 LYS A CA 1
ATOM 1053 C C . LYS A 1 153 ? 11.280 2.882 -9.065 1.00 81.50 153 LYS A C 1
ATOM 1055 O O . LYS A 1 153 ? 11.202 3.895 -8.387 1.00 81.50 153 LYS A O 1
ATOM 1060 N N . VAL A 1 154 ? 11.407 2.887 -10.391 1.00 85.00 154 VAL A N 1
ATOM 1061 C CA . VAL A 1 154 ? 11.344 4.122 -11.179 1.00 85.00 154 VAL A CA 1
ATOM 1062 C C . VAL A 1 154 ? 9.890 4.597 -11.244 1.00 85.00 154 VAL A C 1
ATOM 1064 O O . VAL A 1 154 ? 9.009 3.841 -11.671 1.00 85.00 154 VAL A O 1
ATOM 1067 N N . ALA A 1 155 ? 9.615 5.829 -10.816 1.00 84.69 155 ALA A N 1
ATOM 1068 C CA . ALA A 1 155 ? 8.270 6.401 -10.879 1.00 84.69 155 ALA A CA 1
ATOM 1069 C C . ALA A 1 155 ? 7.844 6.727 -12.326 1.00 84.69 155 ALA A C 1
ATOM 1071 O O . ALA A 1 155 ? 8.658 7.077 -13.177 1.00 84.69 155 ALA A O 1
ATOM 1072 N N . LYS A 1 156 ? 6.531 6.671 -12.609 1.00 83.81 156 LYS A N 1
ATOM 1073 C CA . LYS A 1 156 ? 5.978 6.987 -13.946 1.00 83.81 156 LYS A CA 1
ATOM 1074 C C . LYS A 1 156 ? 6.185 8.444 -14.380 1.00 83.81 156 LYS A C 1
ATOM 1076 O O . LYS A 1 156 ? 6.106 8.724 -15.571 1.00 83.81 156 LYS A O 1
ATOM 1081 N N . ALA A 1 157 ? 6.389 9.362 -13.438 1.00 84.75 157 ALA A N 1
ATOM 1082 C CA . ALA A 1 157 ? 6.578 10.779 -13.716 1.00 84.75 157 ALA A CA 1
ATOM 1083 C C . ALA A 1 157 ? 7.755 11.332 -12.907 1.00 84.75 157 ALA A C 1
ATOM 1085 O O . ALA A 1 157 ? 7.757 11.235 -11.683 1.00 84.75 157 ALA A O 1
ATOM 1086 N N . GLY A 1 158 ? 8.709 11.954 -13.603 1.00 75.50 158 GLY A N 1
ATOM 1087 C CA . GLY A 1 158 ? 9.701 12.850 -13.002 1.00 75.50 158 GLY A CA 1
ATOM 1088 C C . GLY A 1 158 ? 10.808 12.196 -12.178 1.00 75.50 158 GLY A C 1
ATOM 1089 O O . GLY A 1 158 ? 11.482 12.908 -11.440 1.00 75.50 158 GLY A O 1
ATOM 1090 N N . ASP A 1 159 ? 11.011 10.883 -12.285 1.00 86.56 159 ASP A N 1
ATOM 1091 C CA . ASP A 1 159 ? 12.093 10.235 -11.550 1.00 86.56 159 ASP A CA 1
ATOM 1092 C C . ASP A 1 159 ? 13.465 10.509 -12.183 1.00 86.56 159 ASP A C 1
ATOM 1094 O O . ASP A 1 159 ? 13.593 10.626 -13.403 1.00 86.56 159 ASP A O 1
ATOM 1098 N N . THR A 1 160 ? 14.501 10.590 -11.351 1.00 87.62 160 THR A N 1
ATOM 1099 C CA . THR A 1 160 ? 15.892 10.743 -11.793 1.00 87.62 160 THR A CA 1
ATOM 1100 C C . THR A 1 160 ? 16.683 9.529 -11.332 1.00 87.62 160 THR A C 1
ATOM 1102 O O . THR A 1 160 ? 16.949 9.365 -10.144 1.00 87.62 160 THR A O 1
ATOM 1105 N N . MET A 1 161 ? 17.086 8.674 -12.274 1.00 87.69 161 MET A N 1
ATOM 1106 C CA . MET A 1 161 ? 17.893 7.494 -11.963 1.00 87.69 161 MET A CA 1
ATOM 1107 C C . MET A 1 161 ? 19.289 7.925 -11.500 1.00 87.69 161 MET A C 1
ATOM 1109 O O . MET A 1 161 ? 20.097 8.411 -12.290 1.00 87.69 161 MET A O 1
ATOM 1113 N N . THR A 1 162 ? 19.572 7.753 -10.207 1.00 81.75 162 THR A N 1
ATOM 1114 C CA . THR A 1 162 ? 20.913 7.942 -9.645 1.00 81.75 162 THR A CA 1
ATOM 1115 C C . THR A 1 162 ? 21.623 6.585 -9.622 1.00 81.75 162 THR A C 1
ATOM 1117 O O . THR A 1 162 ? 21.227 5.672 -8.905 1.00 81.75 162 THR A O 1
ATOM 1120 N N . GLY A 1 163 ? 22.636 6.413 -10.476 1.00 83.81 163 GLY A N 1
ATOM 1121 C CA . GLY A 1 163 ? 23.362 5.145 -10.647 1.00 83.81 163 GLY A CA 1
ATOM 1122 C C . GLY A 1 163 ? 23.225 4.536 -12.045 1.00 83.81 163 GLY A C 1
ATOM 1123 O O . GLY A 1 163 ? 22.582 5.096 -12.930 1.00 83.81 163 GLY A O 1
ATOM 1124 N N . THR A 1 164 ? 23.885 3.397 -12.268 1.00 87.06 164 THR A N 1
ATOM 1125 C CA . THR A 1 164 ? 23.880 2.699 -13.561 1.00 87.06 164 THR A CA 1
ATOM 1126 C C . THR A 1 164 ? 22.591 1.898 -13.757 1.00 87.06 164 THR A C 1
ATOM 1128 O O . THR A 1 164 ? 22.210 1.103 -12.900 1.00 87.06 164 THR A O 1
ATOM 1131 N N . LEU A 1 165 ? 21.942 2.059 -14.915 1.00 89.62 165 LEU A N 1
ATOM 1132 C CA . LEU A 1 165 ? 20.817 1.222 -15.341 1.00 89.62 165 LEU A CA 1
ATOM 1133 C C . LEU A 1 165 ? 21.327 0.084 -16.233 1.00 89.62 165 LEU A C 1
ATOM 1135 O O . LEU A 1 165 ? 21.914 0.338 -17.283 1.00 89.62 165 LEU A O 1
ATOM 1139 N N . VAL A 1 166 ? 21.080 -1.165 -15.834 1.00 91.06 166 VAL A N 1
ATOM 1140 C CA . VAL A 1 166 ? 21.379 -2.355 -16.647 1.00 91.06 166 VAL A CA 1
ATOM 1141 C C . VAL A 1 166 ? 20.078 -2.878 -17.251 1.00 91.06 166 VAL A C 1
ATOM 1143 O O . VAL A 1 166 ? 19.173 -3.285 -16.524 1.00 91.06 166 VAL A O 1
ATOM 1146 N N . LEU A 1 167 ? 19.983 -2.858 -18.579 1.00 93.38 167 LEU A N 1
ATOM 1147 C CA . LEU A 1 167 ? 18.872 -3.442 -19.333 1.00 93.38 167 LEU A CA 1
ATOM 1148 C C . LEU A 1 167 ? 19.163 -4.926 -19.604 1.00 93.38 167 LEU A C 1
ATOM 1150 O O . LEU A 1 167 ? 20.310 -5.297 -19.847 1.00 93.38 167 LEU A O 1
ATOM 1154 N N . ASN A 1 168 ? 18.141 -5.781 -19.520 1.00 93.69 168 ASN A N 1
ATOM 1155 C CA . ASN A 1 168 ? 18.313 -7.238 -19.599 1.00 93.69 168 ASN A CA 1
ATOM 1156 C C . ASN A 1 168 ? 18.547 -7.770 -21.024 1.00 93.69 168 ASN A C 1
ATOM 1158 O O . ASN A 1 168 ? 19.031 -8.890 -21.174 1.00 93.69 168 ASN A O 1
ATOM 1162 N N . ALA A 1 169 ? 18.176 -6.995 -22.040 1.00 96.44 169 ALA A N 1
ATOM 1163 C CA . ALA A 1 169 ? 18.236 -7.348 -23.448 1.00 96.44 169 ALA A CA 1
ATOM 1164 C C . ALA A 1 169 ? 18.114 -6.085 -24.313 1.00 96.44 169 ALA A C 1
ATOM 1166 O O . ALA A 1 169 ? 17.748 -5.011 -23.826 1.00 96.44 169 ALA A O 1
ATOM 1167 N N . ASP A 1 170 ? 18.405 -6.248 -25.601 1.00 96.44 170 ASP A N 1
ATOM 1168 C CA . ASP A 1 170 ? 18.200 -5.232 -26.630 1.00 96.44 170 ASP A CA 1
ATOM 1169 C C . ASP A 1 170 ? 16.703 -4.976 -26.896 1.00 96.44 170 ASP A C 1
ATOM 1171 O O . ASP A 1 170 ? 15.882 -5.877 -26.698 1.00 96.44 170 ASP A O 1
ATOM 1175 N N . PRO A 1 171 ? 16.334 -3.764 -27.354 1.00 97.38 171 PRO A N 1
ATOM 1176 C CA . PRO A 1 171 ? 14.942 -3.394 -27.583 1.00 97.38 171 PRO A CA 1
ATOM 1177 C C . PRO A 1 171 ? 14.327 -4.172 -28.758 1.00 97.38 171 PRO A C 1
ATOM 1179 O O . PRO A 1 171 ? 14.926 -4.290 -29.828 1.00 97.38 171 PRO A O 1
ATOM 1182 N N . ILE A 1 172 ? 13.093 -4.648 -28.578 1.00 95.25 172 ILE A N 1
ATOM 1183 C CA . ILE A 1 172 ? 12.265 -5.295 -29.609 1.00 95.25 172 ILE A CA 1
ATOM 1184 C C . ILE A 1 172 ? 11.237 -4.300 -30.166 1.00 95.25 172 ILE A C 1
ATOM 1186 O O . ILE A 1 172 ? 11.026 -4.233 -31.378 1.00 95.25 172 ILE A O 1
ATOM 1190 N N . ASN A 1 173 ? 10.598 -3.514 -29.292 1.00 96.12 173 ASN A N 1
ATOM 1191 C CA . ASN A 1 173 ? 9.596 -2.517 -29.681 1.00 96.12 173 ASN A CA 1
ATOM 1192 C C . ASN A 1 173 ? 10.211 -1.118 -29.821 1.00 96.12 173 ASN A C 1
ATOM 1194 O O . ASN A 1 173 ? 11.131 -0.749 -29.098 1.00 96.12 173 ASN A O 1
ATOM 1198 N N . SER A 1 174 ? 9.644 -0.280 -30.695 1.00 95.31 174 SER A N 1
ATOM 1199 C CA . SER A 1 174 ? 10.197 1.051 -31.008 1.00 95.31 174 SER A CA 1
ATOM 1200 C C . SER A 1 174 ? 10.259 2.035 -29.833 1.00 95.31 174 SER A C 1
ATOM 1202 O O . SER A 1 174 ? 10.979 3.022 -29.921 1.00 95.31 174 SER A O 1
ATOM 1204 N N . LEU A 1 175 ? 9.486 1.808 -28.767 1.00 94.75 175 LEU A N 1
ATOM 1205 C CA . LEU A 1 175 ? 9.418 2.689 -27.592 1.00 94.75 175 LEU A CA 1
ATOM 1206 C C . LEU A 1 175 ? 10.146 2.115 -26.367 1.00 94.75 175 LEU A C 1
ATOM 1208 O O . LEU A 1 175 ? 10.033 2.666 -25.273 1.00 94.75 175 LEU A O 1
ATOM 1212 N N . GLU A 1 176 ? 10.860 1.000 -26.523 1.00 96.69 176 GLU A N 1
ATOM 1213 C CA . GLU A 1 176 ? 11.691 0.444 -25.458 1.00 96.69 176 GLU A CA 1
ATOM 1214 C C . GLU A 1 176 ? 12.993 1.234 -25.294 1.00 96.69 176 GLU A C 1
ATOM 1216 O O . GLU A 1 176 ? 13.493 1.869 -26.224 1.00 96.69 176 GLU A O 1
ATOM 1221 N N . ALA A 1 177 ? 13.558 1.185 -24.088 1.00 93.81 177 ALA A N 1
ATOM 1222 C CA . ALA A 1 177 ? 14.891 1.715 -23.848 1.00 93.81 177 ALA A CA 1
ATOM 1223 C C . ALA A 1 177 ? 15.932 0.833 -24.556 1.00 93.81 177 ALA A C 1
ATOM 1225 O O . ALA A 1 177 ? 15.882 -0.392 -24.457 1.00 93.81 177 ALA A O 1
ATOM 1226 N N . ALA A 1 178 ? 16.886 1.453 -25.249 1.00 96.25 178 ALA A N 1
ATOM 1227 C CA . ALA A 1 178 ? 17.950 0.739 -25.944 1.00 96.25 178 ALA A CA 1
ATOM 1228 C C . ALA A 1 178 ? 19.156 0.475 -25.032 1.00 96.25 178 ALA A C 1
ATOM 1230 O O . ALA A 1 178 ? 19.563 1.350 -24.263 1.00 96.25 178 ALA A O 1
ATOM 1231 N N . THR A 1 179 ? 19.770 -0.707 -25.153 1.00 96.31 179 THR A N 1
ATOM 1232 C CA . THR A 1 179 ? 21.109 -0.946 -24.595 1.00 96.31 179 THR A CA 1
ATOM 1233 C C . THR A 1 179 ? 22.134 -0.099 -25.355 1.00 96.31 179 THR A C 1
ATOM 1235 O O . THR A 1 179 ? 21.922 0.283 -26.509 1.00 96.31 179 THR A O 1
ATOM 1238 N N . LYS A 1 180 ? 23.282 0.176 -24.727 1.00 94.56 180 LYS A N 1
ATOM 1239 C CA . LYS A 1 180 ? 24.380 0.867 -25.413 1.00 94.56 180 LYS A CA 1
ATOM 1240 C C . LYS A 1 180 ? 24.902 0.065 -26.613 1.00 94.56 180 LYS A C 1
ATOM 1242 O O . LYS A 1 180 ? 25.076 0.643 -27.675 1.00 94.56 180 LYS A O 1
ATOM 1247 N N . SER A 1 181 ? 25.082 -1.252 -26.458 1.00 95.12 181 SER A N 1
ATOM 1248 C CA . SER A 1 181 ? 25.543 -2.125 -27.551 1.00 95.12 181 SER A CA 1
ATOM 1249 C C . SER A 1 181 ? 24.611 -2.046 -28.755 1.00 95.12 181 SER A C 1
ATOM 1251 O O . SER A 1 181 ? 25.081 -1.870 -29.869 1.00 95.12 181 SER A O 1
ATOM 1253 N N . TYR A 1 182 ? 23.293 -2.078 -28.530 1.00 96.31 182 TYR A N 1
ATOM 1254 C CA . TYR A 1 182 ? 22.318 -1.955 -29.608 1.00 96.31 182 TYR A CA 1
ATOM 1255 C C . TYR A 1 182 ? 22.469 -0.640 -30.385 1.00 96.31 182 TYR A C 1
ATOM 1257 O O . TYR A 1 182 ? 22.431 -0.641 -31.616 1.00 96.31 182 TYR A O 1
ATOM 1265 N N . ALA A 1 183 ? 22.633 0.485 -29.682 1.00 96.19 183 ALA A N 1
ATOM 1266 C CA . ALA A 1 183 ? 22.829 1.786 -30.320 1.00 96.19 183 ALA A CA 1
ATOM 1267 C C . ALA A 1 183 ? 24.147 1.834 -31.116 1.00 96.19 183 ALA A C 1
ATOM 1269 O O . ALA A 1 183 ? 24.130 2.217 -32.288 1.00 96.19 183 ALA A O 1
ATOM 1270 N N . ASP A 1 184 ? 25.245 1.372 -30.513 1.00 96.25 184 ASP A N 1
ATOM 1271 C CA . ASP A 1 184 ? 26.575 1.338 -31.130 1.00 96.25 184 ASP A CA 1
ATOM 1272 C C . ASP A 1 184 ? 26.589 0.422 -32.381 1.00 96.25 184 ASP A C 1
ATOM 1274 O O . ASP A 1 184 ? 27.128 0.785 -33.429 1.00 96.25 184 ASP A O 1
ATOM 1278 N N . ASP A 1 185 ? 25.921 -0.737 -32.328 1.00 95.62 185 ASP A N 1
ATOM 1279 C CA . ASP A 1 185 ? 25.814 -1.684 -33.448 1.00 95.62 185 ASP A CA 1
ATOM 1280 C C . ASP A 1 185 ? 24.960 -1.131 -34.600 1.00 95.62 185 ASP A C 1
ATOM 1282 O O . ASP A 1 185 ? 25.269 -1.339 -35.780 1.00 95.62 185 ASP A O 1
ATOM 1286 N N . ARG A 1 186 ? 23.878 -0.402 -34.288 1.00 94.75 186 ARG A N 1
ATOM 1287 C CA . ARG A 1 186 ? 23.055 0.290 -35.295 1.00 94.75 186 ARG A CA 1
ATOM 1288 C C . ARG A 1 186 ? 23.843 1.391 -35.999 1.00 94.75 186 ARG A C 1
ATOM 1290 O O . ARG A 1 186 ? 23.751 1.495 -37.222 1.00 94.75 186 ARG A O 1
ATOM 1297 N N . GLU A 1 187 ? 24.622 2.172 -35.258 1.00 94.94 187 GLU A N 1
ATOM 1298 C CA . GLU A 1 187 ? 25.481 3.213 -35.824 1.00 94.94 187 GLU A CA 1
ATOM 1299 C C . GLU A 1 187 ? 26.582 2.612 -36.709 1.00 94.94 187 GLU A C 1
ATOM 1301 O O . GLU A 1 187 ? 26.736 3.010 -37.864 1.00 94.94 187 GLU A O 1
ATOM 1306 N N . SER A 1 188 ? 27.282 1.584 -36.226 1.00 94.69 188 SER A N 1
ATOM 1307 C CA . SER A 1 188 ? 28.307 0.864 -36.993 1.00 94.69 188 SER A CA 1
ATOM 1308 C C . SER A 1 188 ? 27.751 0.277 -38.301 1.00 94.69 188 SER A C 1
ATOM 1310 O O . SER A 1 188 ? 28.340 0.427 -39.378 1.00 94.69 188 SER A O 1
ATOM 1312 N N . GLY A 1 189 ? 26.554 -0.319 -38.251 1.00 91.31 189 GLY A N 1
ATOM 1313 C CA . GLY A 1 189 ? 25.836 -0.787 -39.439 1.00 91.31 189 GLY A CA 1
ATOM 1314 C C . GLY A 1 189 ? 25.505 0.336 -40.433 1.00 91.31 189 GLY A C 1
ATOM 1315 O O . GLY A 1 189 ? 25.647 0.167 -41.645 1.00 91.31 189 GLY A O 1
ATOM 1316 N N . ALA A 1 190 ? 25.108 1.513 -39.948 1.00 93.00 190 ALA A N 1
ATOM 1317 C CA . ALA A 1 190 ? 24.828 2.668 -40.802 1.00 93.00 190 ALA A CA 1
ATOM 1318 C C . ALA A 1 190 ? 26.100 3.230 -41.472 1.00 93.00 190 ALA A C 1
ATOM 1320 O O . ALA A 1 190 ? 26.083 3.583 -42.654 1.00 93.00 190 ALA A O 1
ATOM 1321 N N . VAL A 1 191 ? 27.224 3.273 -40.752 1.00 93.81 191 VAL A N 1
ATOM 1322 C CA . VAL A 1 191 ? 28.513 3.743 -41.289 1.00 93.81 191 VAL A CA 1
ATOM 1323 C C . VAL A 1 191 ? 29.049 2.788 -42.355 1.00 93.81 191 VAL A C 1
ATOM 1325 O O . VAL A 1 191 ? 29.458 3.228 -43.429 1.00 93.81 191 VAL A O 1
ATOM 1328 N N . THR A 1 192 ? 29.010 1.481 -42.091 1.00 91.19 192 THR A N 1
ATOM 1329 C CA . THR A 1 192 ? 29.479 0.449 -43.034 1.00 91.19 192 THR A CA 1
ATOM 1330 C C . THR A 1 192 ? 28.640 0.390 -44.310 1.00 91.19 192 THR A C 1
ATOM 1332 O O . THR A 1 192 ? 29.183 0.241 -45.402 1.00 91.19 192 THR A O 1
ATOM 1335 N N . THR A 1 193 ? 27.321 0.556 -44.208 1.00 88.25 193 THR A N 1
ATOM 1336 C CA . THR A 1 193 ? 26.446 0.628 -45.390 1.00 88.25 193 THR A CA 1
ATOM 1337 C C . THR A 1 193 ? 26.675 1.902 -46.199 1.00 88.25 193 THR A C 1
ATOM 1339 O O . THR A 1 193 ? 26.733 1.838 -47.425 1.00 88.25 193 THR A O 1
ATOM 1342 N N . SER A 1 194 ? 26.880 3.043 -45.537 1.00 90.88 194 SER A N 1
ATOM 1343 C CA . SER A 1 194 ? 27.163 4.317 -46.212 1.00 90.88 194 SER A CA 1
ATOM 1344 C C . SER A 1 194 ? 28.506 4.302 -46.945 1.00 90.88 194 SER A C 1
ATOM 1346 O O . SER A 1 194 ? 28.603 4.793 -48.069 1.00 90.88 194 SER A O 1
ATOM 1348 N N . SER A 1 195 ? 29.545 3.713 -46.345 1.00 89.44 195 SER A N 1
ATOM 1349 C CA . SER A 1 195 ? 30.850 3.574 -46.999 1.00 89.44 195 SER A CA 1
ATOM 1350 C C . SER A 1 195 ? 30.810 2.581 -48.165 1.00 89.44 195 SER A C 1
ATOM 1352 O O . SER A 1 195 ? 31.424 2.833 -49.205 1.00 89.44 195 SER A O 1
ATOM 1354 N N . ALA A 1 196 ? 30.040 1.495 -48.042 1.00 88.69 196 ALA A N 1
ATOM 1355 C CA . ALA A 1 196 ? 29.808 0.552 -49.133 1.00 88.69 196 ALA A CA 1
ATOM 1356 C C . ALA A 1 196 ? 29.043 1.195 -50.304 1.00 88.69 196 ALA A C 1
ATOM 1358 O O . ALA A 1 196 ? 29.452 1.026 -51.451 1.00 88.69 196 ALA A O 1
ATOM 1359 N N . ASP A 1 197 ? 27.988 1.973 -50.037 1.00 89.00 197 ASP A N 1
ATOM 1360 C CA . ASP A 1 197 ? 27.239 2.710 -51.068 1.00 89.00 197 ASP A CA 1
ATOM 1361 C C . ASP A 1 197 ? 28.113 3.768 -51.757 1.00 89.00 197 ASP A C 1
ATOM 1363 O O . ASP A 1 197 ? 28.104 3.880 -52.982 1.00 89.00 197 ASP A O 1
ATOM 1367 N N . ALA A 1 198 ? 28.938 4.499 -50.999 1.00 87.56 198 ALA A N 1
ATOM 1368 C CA . ALA A 1 198 ? 29.898 5.445 -51.567 1.00 87.56 198 ALA A CA 1
ATOM 1369 C C . ALA A 1 198 ? 30.903 4.749 -52.499 1.00 87.56 198 ALA A C 1
ATOM 1371 O O . ALA A 1 198 ? 31.137 5.221 -53.609 1.00 87.56 198 ALA A O 1
ATOM 1372 N N . THR A 1 199 ? 31.434 3.596 -52.086 1.00 86.81 199 THR A N 1
ATOM 1373 C CA . THR A 1 199 ? 32.359 2.791 -52.901 1.00 86.81 199 THR A CA 1
ATOM 1374 C C . THR A 1 199 ? 31.672 2.241 -54.153 1.00 86.81 199 THR A C 1
ATOM 1376 O O . THR A 1 199 ? 32.243 2.263 -55.238 1.00 86.81 199 THR A O 1
ATOM 1379 N N . ALA A 1 200 ? 30.428 1.769 -54.036 1.00 85.44 200 ALA A N 1
ATOM 1380 C CA . ALA A 1 200 ? 29.657 1.266 -55.170 1.00 85.44 200 ALA A CA 1
ATOM 1381 C C . ALA A 1 200 ? 29.323 2.377 -56.177 1.00 85.44 200 ALA A C 1
ATOM 1383 O O . ALA A 1 200 ? 29.391 2.154 -57.386 1.00 85.44 200 ALA A O 1
ATOM 1384 N N . LYS A 1 201 ? 29.000 3.582 -55.694 1.00 83.12 201 LYS A N 1
ATOM 1385 C CA . LYS A 1 201 ? 28.805 4.770 -56.535 1.00 83.12 201 LYS A CA 1
ATOM 1386 C C . LYS A 1 201 ? 30.091 5.190 -57.227 1.00 83.12 201 LYS A C 1
ATOM 1388 O O . LYS A 1 201 ? 30.041 5.475 -58.417 1.00 83.12 201 LYS A O 1
ATOM 1393 N N . ASP A 1 202 ? 31.215 5.187 -56.517 1.00 81.31 202 ASP A N 1
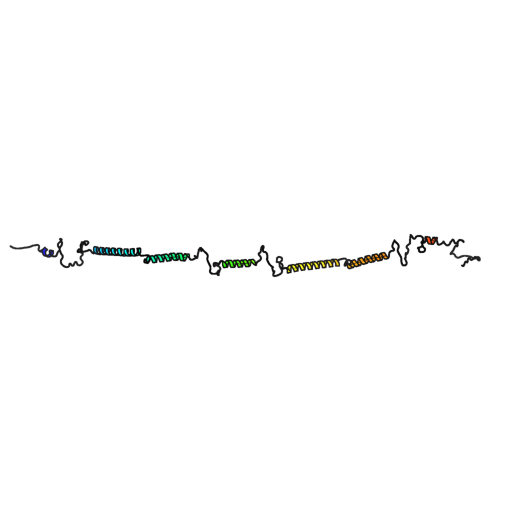ATOM 1394 C CA . ASP A 1 202 ? 32.530 5.462 -57.100 1.00 81.31 202 ASP A CA 1
ATOM 1395 C C . ASP A 1 202 ? 32.845 4.462 -58.225 1.00 81.31 202 ASP A C 1
ATOM 1397 O O . ASP A 1 202 ? 33.116 4.854 -59.357 1.00 81.31 202 ASP A O 1
ATOM 1401 N N . ALA A 1 203 ? 32.645 3.164 -57.977 1.00 75.88 203 ALA A N 1
ATOM 1402 C CA . ALA A 1 203 ? 32.817 2.117 -58.983 1.00 75.88 203 ALA A CA 1
ATOM 1403 C C . ALA A 1 203 ? 31.865 2.259 -60.188 1.00 75.88 203 ALA A C 1
ATOM 1405 O O . ALA A 1 203 ? 32.272 2.025 -61.325 1.00 75.88 203 ALA A O 1
ATOM 1406 N N . LEU A 1 204 ? 30.604 2.651 -59.970 1.00 77.25 204 LEU A N 1
ATOM 1407 C CA . LEU A 1 204 ? 29.646 2.907 -61.050 1.00 77.25 204 LEU A CA 1
ATOM 1408 C C . LEU A 1 204 ? 30.039 4.136 -61.878 1.00 77.25 204 LEU A C 1
ATOM 1410 O O . LEU A 1 204 ? 29.931 4.098 -63.101 1.00 77.25 204 LEU A O 1
ATOM 1414 N N . ILE A 1 205 ? 30.493 5.213 -61.234 1.00 73.56 205 ILE A N 1
ATOM 1415 C CA . ILE A 1 205 ? 30.997 6.416 -61.911 1.00 73.56 205 ILE A CA 1
ATOM 1416 C C . ILE A 1 205 ? 32.199 6.047 -62.785 1.00 73.56 205 ILE A C 1
ATOM 1418 O O . ILE A 1 205 ? 32.226 6.416 -63.957 1.00 73.56 205 ILE A O 1
ATOM 1422 N N . ILE A 1 206 ? 33.133 5.254 -62.253 1.00 68.38 206 ILE A N 1
ATOM 1423 C CA . ILE A 1 206 ? 34.290 4.746 -62.999 1.00 68.38 206 ILE A CA 1
ATOM 1424 C C . ILE A 1 206 ? 33.846 3.860 -64.178 1.00 68.38 206 ILE A C 1
ATOM 1426 O O . ILE A 1 206 ? 34.348 4.023 -65.280 1.00 68.38 206 ILE A O 1
ATOM 1430 N N . GLY A 1 207 ? 32.881 2.952 -63.987 1.00 63.75 207 GLY A N 1
ATOM 1431 C CA . GLY A 1 207 ? 32.449 2.003 -65.026 1.00 63.75 207 GLY A CA 1
ATOM 1432 C C . GLY A 1 207 ? 31.455 2.539 -66.068 1.00 63.75 207 GLY A C 1
ATOM 1433 O O . GLY A 1 207 ? 31.248 1.894 -67.095 1.00 63.75 207 GLY A O 1
ATOM 1434 N N . THR A 1 208 ? 30.801 3.678 -65.812 1.00 59.84 208 THR A N 1
ATOM 1435 C CA . THR A 1 208 ? 29.864 4.336 -66.751 1.00 59.84 208 THR A CA 1
ATOM 1436 C C . THR A 1 208 ? 30.463 5.553 -67.446 1.00 59.84 208 THR A C 1
ATOM 1438 O O . THR A 1 208 ? 29.865 6.073 -68.396 1.00 59.84 208 THR A O 1
ATOM 1441 N N . ALA A 1 209 ? 31.651 5.993 -67.021 1.00 59.69 209 ALA A N 1
ATOM 1442 C CA . ALA A 1 209 ? 32.473 6.877 -67.823 1.00 59.69 209 ALA A CA 1
ATOM 1443 C C . ALA A 1 209 ? 32.713 6.218 -69.195 1.00 59.69 209 ALA A C 1
ATOM 1445 O O . ALA A 1 209 ? 32.895 5.011 -69.326 1.00 59.69 209 ALA A O 1
ATOM 1446 N N . THR A 1 210 ? 32.592 7.003 -70.264 1.00 59.94 210 THR A N 1
ATOM 1447 C CA . THR A 1 210 ? 32.834 6.513 -71.626 1.00 59.94 210 THR A CA 1
ATOM 1448 C C . THR A 1 210 ? 34.277 6.017 -71.716 1.00 59.94 210 THR A C 1
ATOM 1450 O O . THR A 1 210 ? 35.153 6.852 -71.534 1.00 59.94 210 THR A O 1
ATOM 1453 N N . ALA A 1 211 ? 34.464 4.721 -72.022 1.00 55.62 211 ALA A N 1
ATOM 1454 C CA . ALA A 1 211 ? 35.682 3.883 -72.113 1.00 55.62 211 ALA A CA 1
ATOM 1455 C C . ALA A 1 211 ? 37.027 4.554 -72.494 1.00 55.62 211 ALA A C 1
ATOM 1457 O O . ALA A 1 211 ? 37.700 4.168 -73.451 1.00 55.62 211 ALA A O 1
ATOM 1458 N N . GLY A 1 212 ? 37.425 5.595 -71.784 1.00 54.44 212 GLY A N 1
ATOM 1459 C CA . GLY A 1 212 ? 38.505 6.487 -72.191 1.00 54.44 212 GLY A CA 1
ATOM 1460 C C . GLY A 1 212 ? 38.829 7.582 -71.184 1.00 54.44 212 GLY A C 1
ATOM 1461 O O . GLY A 1 212 ? 39.712 8.396 -71.461 1.00 54.44 212 GLY A O 1
ATOM 1462 N N . TYR A 1 213 ? 38.151 7.597 -70.035 1.00 55.22 213 TYR A N 1
ATOM 1463 C CA . TYR A 1 213 ? 38.439 8.487 -68.913 1.00 55.22 213 TYR A CA 1
ATOM 1464 C C . TYR A 1 213 ? 38.489 7.699 -67.595 1.00 55.22 213 TYR A C 1
ATOM 1466 O O . TYR A 1 213 ? 38.176 8.243 -66.537 1.00 55.22 213 TYR A O 1
ATOM 1474 N N . ASP A 1 214 ? 38.859 6.417 -67.659 1.00 64.31 214 ASP A N 1
ATOM 1475 C CA . ASP A 1 214 ? 38.487 5.447 -66.625 1.00 64.31 214 ASP A CA 1
ATOM 1476 C C . ASP A 1 214 ? 39.555 5.322 -65.528 1.00 64.31 214 ASP A C 1
ATOM 1478 O O . ASP A 1 214 ? 39.301 4.743 -64.474 1.00 64.31 214 ASP A O 1
ATOM 1482 N N . THR A 1 215 ? 40.736 5.928 -65.701 1.00 67.94 215 THR A N 1
ATOM 1483 C CA . THR A 1 215 ? 41.706 6.098 -64.609 1.00 67.94 215 THR A CA 1
ATOM 1484 C C . THR A 1 215 ? 42.494 7.405 -64.719 1.00 67.94 215 THR A C 1
ATOM 1486 O O . THR A 1 215 ? 42.802 7.887 -65.812 1.00 67.94 215 THR A O 1
ATOM 1489 N N . LEU A 1 216 ? 42.918 7.950 -63.571 1.00 65.69 216 LEU A N 1
ATOM 1490 C CA . LEU A 1 216 ? 43.921 9.025 -63.520 1.00 65.69 216 LEU A CA 1
ATOM 1491 C C . LEU A 1 216 ? 45.194 8.656 -64.313 1.00 65.69 216 LEU A C 1
ATOM 1493 O O . LEU A 1 216 ? 45.777 9.519 -64.963 1.00 65.69 216 LEU A O 1
ATOM 1497 N N . GLY A 1 217 ? 45.566 7.370 -64.348 1.00 69.00 217 GLY A N 1
ATOM 1498 C CA . GLY A 1 217 ? 46.717 6.870 -65.110 1.00 69.00 217 GLY A CA 1
ATOM 1499 C C . GLY A 1 217 ? 46.540 6.929 -66.633 1.00 69.00 217 GLY A C 1
ATOM 1500 O O . GLY A 1 217 ? 47.495 7.189 -67.367 1.00 69.00 217 GLY A O 1
ATOM 1501 N N . GLU A 1 218 ? 45.324 6.757 -67.146 1.00 68.00 218 GLU A N 1
ATOM 1502 C CA . GLU A 1 218 ? 45.032 6.921 -68.575 1.00 68.00 218 GLU A CA 1
ATOM 1503 C C . GLU A 1 218 ? 44.992 8.396 -68.987 1.00 68.00 218 GLU A C 1
ATOM 1505 O O . GLU A 1 218 ? 45.470 8.741 -70.072 1.00 68.00 218 GLU A O 1
ATOM 1510 N N . ILE A 1 219 ? 44.511 9.281 -68.106 1.00 71.69 219 ILE A N 1
ATOM 1511 C CA . ILE A 1 219 ? 44.597 10.738 -68.292 1.00 71.69 219 ILE A CA 1
ATOM 1512 C C . ILE A 1 219 ? 46.064 11.174 -68.361 1.00 71.69 219 ILE A C 1
ATOM 1514 O O . ILE A 1 219 ? 46.446 11.877 -69.298 1.00 71.69 219 ILE A O 1
ATOM 1518 N N . GLU A 1 220 ? 46.908 10.709 -67.437 1.00 71.94 220 GLU A N 1
ATOM 1519 C CA . GLU A 1 220 ? 48.356 10.947 -67.478 1.00 71.94 220 GLU A CA 1
ATOM 1520 C C . GLU A 1 220 ? 48.968 10.426 -68.783 1.00 71.94 220 GLU A C 1
ATOM 1522 O O . GLU A 1 220 ? 49.690 11.151 -69.470 1.00 71.94 220 GLU A O 1
ATOM 1527 N N . THR A 1 221 ? 48.597 9.214 -69.199 1.00 75.06 221 THR A N 1
ATOM 1528 C CA . THR A 1 221 ? 49.068 8.613 -70.455 1.00 75.06 221 THR A CA 1
ATOM 1529 C C . THR A 1 221 ? 48.659 9.442 -71.680 1.00 75.06 221 THR A C 1
ATOM 1531 O O . THR A 1 221 ? 49.460 9.639 -72.597 1.00 75.06 221 THR A O 1
ATOM 1534 N N . LYS A 1 222 ? 47.437 9.987 -71.717 1.00 75.88 222 LYS A N 1
ATOM 1535 C CA . LYS A 1 222 ? 46.954 10.839 -72.819 1.00 75.88 222 LYS A CA 1
ATOM 1536 C C . LYS A 1 222 ? 47.592 12.226 -72.817 1.00 75.88 222 LYS A C 1
ATOM 1538 O O . LYS A 1 222 ? 47.903 12.735 -73.893 1.00 75.88 222 LYS A O 1
ATOM 1543 N N . ILE A 1 223 ? 47.840 12.815 -71.649 1.00 78.88 223 ILE A N 1
ATOM 1544 C CA . ILE A 1 223 ? 48.581 14.078 -71.512 1.00 78.88 223 ILE A CA 1
ATOM 1545 C C . ILE A 1 223 ? 50.024 13.902 -72.007 1.00 78.88 223 ILE A C 1
ATOM 1547 O O . ILE A 1 223 ? 50.519 14.739 -72.768 1.00 78.88 223 ILE A O 1
ATOM 1551 N N . ILE A 1 224 ? 50.671 12.785 -71.660 1.00 77.12 224 ILE A N 1
ATOM 1552 C CA . ILE A 1 224 ? 52.002 12.405 -72.158 1.00 77.12 224 ILE A CA 1
ATOM 1553 C C . ILE A 1 224 ? 51.984 12.186 -73.679 1.00 77.12 224 ILE A C 1
ATOM 1555 O O . ILE A 1 224 ? 52.877 12.653 -74.389 1.00 77.12 224 ILE A O 1
ATOM 1559 N N . ALA A 1 225 ? 50.960 11.519 -74.216 1.00 77.25 225 ALA A N 1
ATOM 1560 C CA . ALA A 1 225 ? 50.824 11.304 -75.656 1.00 77.25 225 ALA A CA 1
ATOM 1561 C C . ALA A 1 225 ? 50.607 12.619 -76.428 1.00 77.25 225 ALA A C 1
ATOM 1563 O O . ALA A 1 225 ? 51.196 12.811 -77.491 1.00 77.25 225 ALA A O 1
ATOM 1564 N N . LEU A 1 226 ? 49.812 13.551 -75.891 1.00 77.56 226 LEU A N 1
ATOM 1565 C CA . LEU A 1 226 ? 49.567 14.862 -76.497 1.00 77.56 226 LEU A CA 1
ATOM 1566 C C . LEU A 1 226 ? 50.828 15.739 -76.494 1.00 77.56 226 LEU A C 1
ATOM 1568 O O . LEU A 1 226 ? 51.144 16.378 -77.500 1.00 77.56 226 LEU A O 1
ATOM 1572 N N . THR A 1 227 ? 51.584 15.739 -75.396 1.00 77.00 227 THR A N 1
ATOM 1573 C CA . THR A 1 227 ? 52.865 16.461 -75.301 1.00 77.00 227 THR A CA 1
ATOM 1574 C C . THR A 1 227 ? 53.938 15.846 -76.204 1.00 77.00 227 THR A C 1
ATOM 1576 O O . THR A 1 227 ? 54.634 16.578 -76.909 1.00 77.00 227 THR A O 1
ATOM 1579 N N . SER A 1 228 ? 54.010 14.516 -76.294 1.00 72.25 228 SER A N 1
ATOM 1580 C CA . SER A 1 228 ? 54.940 13.811 -77.193 1.00 72.25 228 SER A CA 1
ATOM 1581 C C . SER A 1 228 ? 54.581 13.991 -78.674 1.00 72.25 228 SER A C 1
ATOM 1583 O O . SER A 1 228 ? 55.459 14.230 -79.502 1.00 72.25 228 SER A O 1
ATOM 1585 N N . GLY A 1 229 ? 53.291 13.936 -79.020 1.00 71.31 229 GLY A N 1
ATOM 1586 C CA . GLY A 1 229 ? 52.799 14.161 -80.382 1.00 71.31 229 GLY A CA 1
ATOM 1587 C C . GLY A 1 229 ? 52.985 15.605 -80.853 1.00 71.31 229 GLY A C 1
ATOM 1588 O O . GLY A 1 229 ? 53.316 15.837 -82.015 1.00 71.31 229 GLY A O 1
ATOM 1589 N N . THR A 1 230 ? 52.860 16.576 -79.944 1.00 68.75 230 THR A N 1
ATOM 1590 C CA . THR A 1 230 ? 53.143 17.989 -80.235 1.00 68.75 230 THR A CA 1
ATOM 1591 C C . THR A 1 230 ? 54.637 18.203 -80.493 1.00 68.75 230 THR A C 1
ATOM 1593 O O . THR A 1 230 ? 54.991 18.799 -81.508 1.00 68.75 230 THR A O 1
ATOM 1596 N N . SER A 1 231 ? 55.525 17.636 -79.669 1.00 66.62 231 SER A N 1
ATOM 1597 C CA . SER A 1 231 ? 56.978 17.684 -79.903 1.00 66.62 231 SER A CA 1
ATOM 1598 C C . SER A 1 231 ? 57.399 16.975 -81.195 1.00 66.62 231 SER A C 1
ATOM 1600 O O . SER A 1 231 ? 58.226 17.499 -81.938 1.00 66.62 231 SER A O 1
ATOM 1602 N N . GLY A 1 232 ? 56.791 15.828 -81.519 1.00 68.44 232 GLY A N 1
ATOM 1603 C CA . GLY A 1 232 ? 57.050 15.104 -82.767 1.00 68.44 232 GLY A CA 1
ATOM 1604 C C . GLY A 1 232 ? 56.569 15.858 -84.011 1.00 68.44 232 GLY A C 1
ATOM 1605 O O . GLY A 1 232 ? 57.285 15.934 -85.006 1.00 68.44 232 GLY A O 1
ATOM 1606 N N . SER A 1 233 ? 55.388 16.483 -83.959 1.00 66.75 233 SER A N 1
ATOM 1607 C CA . SER A 1 233 ? 54.894 17.287 -85.082 1.00 66.75 233 SER A CA 1
ATOM 1608 C C . SER A 1 233 ? 55.689 18.583 -85.266 1.00 66.75 233 SER A C 1
ATOM 1610 O O . SER A 1 233 ? 55.906 18.986 -86.410 1.00 66.75 233 SER A O 1
ATOM 1612 N N . LEU A 1 234 ? 56.159 19.212 -84.184 1.00 67.31 234 LEU A N 1
ATOM 1613 C CA . LEU A 1 234 ? 57.039 20.382 -84.256 1.00 67.31 234 LEU A CA 1
ATOM 1614 C C . LEU A 1 234 ? 58.420 20.023 -84.823 1.00 67.31 234 LEU A C 1
ATOM 1616 O O . LEU A 1 234 ? 58.927 20.772 -85.651 1.00 67.31 234 LEU A O 1
ATOM 1620 N N . ALA A 1 235 ? 58.979 18.860 -84.472 1.00 66.56 235 ALA A N 1
ATOM 1621 C CA . ALA A 1 235 ? 60.275 18.396 -84.979 1.00 66.56 235 ALA A CA 1
ATOM 1622 C C . ALA A 1 235 ? 60.312 18.148 -86.502 1.00 66.56 235 ALA A C 1
ATOM 1624 O O . ALA A 1 235 ? 61.387 18.042 -87.081 1.00 66.56 235 ALA A O 1
ATOM 1625 N N . THR A 1 236 ? 59.154 18.056 -87.164 1.00 69.94 236 THR A N 1
ATOM 1626 C CA . THR A 1 236 ? 59.060 17.842 -88.624 1.00 69.94 236 THR A CA 1
ATOM 1627 C C . THR A 1 236 ? 58.825 19.123 -89.431 1.00 69.94 236 THR A C 1
ATOM 1629 O O . THR A 1 236 ? 58.738 19.066 -90.658 1.00 69.94 236 THR A O 1
ATOM 1632 N N . LYS A 1 237 ? 58.690 20.286 -88.779 1.00 77.12 237 LYS A N 1
ATOM 1633 C CA . LYS A 1 237 ? 58.439 21.570 -89.450 1.00 77.12 237 LYS A CA 1
ATOM 1634 C C . LYS A 1 237 ? 59.696 22.438 -89.443 1.00 77.12 237 LYS A C 1
ATOM 1636 O O . LYS A 1 237 ? 60.282 22.654 -88.394 1.00 77.12 237 LYS A O 1
ATOM 1641 N N . VAL A 1 238 ? 60.017 23.026 -90.596 1.00 80.69 238 VAL A N 1
ATOM 1642 C CA . VAL A 1 238 ? 61.052 24.066 -90.718 1.00 80.69 238 VAL A CA 1
ATOM 1643 C C . VAL A 1 238 ? 60.581 25.364 -90.053 1.00 80.69 238 VAL A C 1
ATOM 1645 O O . VAL A 1 238 ? 59.465 25.829 -90.310 1.00 80.69 238 VAL A O 1
ATOM 1648 N N . ALA A 1 239 ? 61.419 25.975 -89.212 1.00 81.31 239 ALA A N 1
ATOM 1649 C CA . ALA A 1 239 ? 61.084 27.208 -88.498 1.00 81.31 239 ALA A CA 1
ATOM 1650 C C . ALA A 1 239 ? 61.240 28.478 -89.362 1.00 81.31 239 ALA A C 1
ATOM 1652 O O . ALA A 1 239 ? 62.167 28.618 -90.158 1.00 81.31 239 ALA A O 1
ATOM 1653 N N . LYS A 1 240 ? 60.363 29.475 -89.149 1.00 79.94 240 LYS A N 1
ATOM 1654 C CA . LYS A 1 240 ? 60.390 30.768 -89.874 1.00 79.94 240 LYS A CA 1
ATOM 1655 C C . LYS A 1 240 ? 61.640 31.613 -89.571 1.00 79.94 240 LYS A C 1
ATOM 1657 O O . LYS A 1 240 ? 61.989 32.470 -90.376 1.00 79.94 240 LYS A O 1
ATOM 1662 N N . ALA A 1 241 ? 62.296 31.381 -88.432 1.00 82.50 241 ALA A N 1
ATOM 1663 C CA . ALA A 1 241 ? 63.540 32.054 -88.046 1.00 82.50 241 ALA A CA 1
ATOM 1664 C C . ALA A 1 241 ? 64.796 31.444 -88.704 1.00 82.50 241 ALA A C 1
ATOM 1666 O O . ALA A 1 241 ? 65.887 31.979 -88.529 1.00 82.50 241 ALA A O 1
ATOM 1667 N N . GLY A 1 242 ? 64.637 30.353 -89.462 1.00 78.62 242 GLY A N 1
ATOM 1668 C CA . GLY A 1 242 ? 65.731 29.541 -89.989 1.00 78.62 242 GLY A CA 1
ATOM 1669 C C . GLY A 1 242 ? 65.791 28.176 -89.306 1.00 78.62 242 GLY A C 1
ATOM 1670 O O . GLY A 1 242 ? 65.333 28.016 -88.176 1.00 78.62 242 GLY A O 1
ATOM 1671 N N . ASP A 1 243 ? 66.335 27.192 -90.018 1.00 86.00 243 ASP A N 1
ATOM 1672 C CA . ASP A 1 243 ? 66.493 25.815 -89.549 1.00 86.00 243 ASP A CA 1
ATOM 1673 C C . ASP A 1 243 ? 67.727 25.171 -90.201 1.00 86.00 243 ASP A C 1
ATOM 1675 O O . ASP A 1 243 ? 68.214 25.651 -91.228 1.00 86.00 243 ASP A O 1
ATOM 1679 N N . THR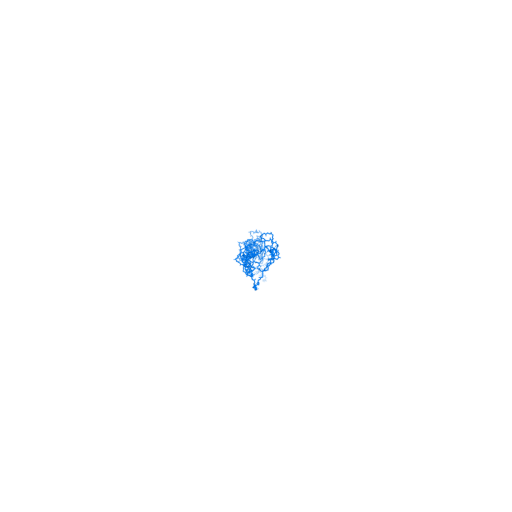 A 1 244 ? 68.222 24.076 -89.623 1.00 83.69 244 THR A N 1
ATOM 1680 C CA . THR A 1 244 ? 69.290 23.250 -90.196 1.00 83.69 244 THR A CA 1
ATOM 1681 C C . THR A 1 244 ? 68.699 21.946 -90.712 1.00 83.69 244 THR A C 1
ATOM 1683 O O . THR A 1 244 ? 68.387 21.041 -89.944 1.00 83.69 244 THR A O 1
ATOM 1686 N N . MET A 1 245 ? 68.572 21.821 -92.032 1.00 84.94 245 MET A N 1
ATOM 1687 C CA . MET A 1 245 ? 68.103 20.580 -92.647 1.00 84.94 245 MET A CA 1
ATOM 1688 C C . MET A 1 245 ? 69.268 19.602 -92.807 1.00 84.94 245 MET A C 1
ATOM 1690 O O . MET A 1 245 ? 70.237 19.898 -93.505 1.00 84.94 245 MET A O 1
ATOM 1694 N N . SER A 1 246 ? 69.172 18.428 -92.180 1.00 80.00 246 SER A N 1
ATOM 1695 C CA . SER A 1 246 ? 70.058 17.297 -92.458 1.00 80.00 246 SER A CA 1
ATOM 1696 C C . SER A 1 246 ? 69.367 16.330 -93.427 1.00 80.00 246 SER A C 1
ATOM 1698 O O . SER A 1 246 ? 68.215 15.944 -93.239 1.00 80.00 246 SER A O 1
ATOM 1700 N N . GLY A 1 247 ? 70.061 15.961 -94.505 1.00 81.75 247 GLY A N 1
ATOM 1701 C CA . GLY A 1 247 ? 69.520 15.103 -95.563 1.00 81.75 247 GLY A CA 1
ATOM 1702 C C . GLY A 1 247 ? 68.933 15.859 -96.760 1.00 81.75 247 GLY A C 1
ATOM 1703 O O . GLY A 1 247 ? 69.042 17.077 -96.886 1.00 81.75 247 GLY A O 1
ATOM 1704 N N . VAL A 1 248 ? 68.355 15.101 -97.694 1.00 82.62 248 VAL A N 1
ATOM 1705 C CA . VAL A 1 248 ? 67.812 15.636 -98.950 1.00 82.62 248 VAL A CA 1
ATOM 1706 C C . VAL A 1 248 ? 66.442 16.265 -98.701 1.00 82.62 248 VAL A C 1
ATOM 1708 O O . VAL A 1 248 ? 65.496 15.566 -98.341 1.00 82.62 248 VAL A O 1
ATOM 1711 N N . LEU A 1 249 ? 66.303 17.567 -98.971 1.00 87.62 249 LEU A N 1
ATOM 1712 C CA . LEU A 1 249 ? 64.995 18.214 -99.044 1.00 87.62 249 LEU A CA 1
ATOM 1713 C C . LEU A 1 249 ? 64.377 17.987 -100.431 1.00 87.62 249 LEU A C 1
ATOM 1715 O O . LEU A 1 249 ? 64.779 18.607 -101.415 1.00 87.62 249 LEU A O 1
ATOM 1719 N N . ASN A 1 250 ? 63.361 17.130 -100.511 1.00 86.19 250 ASN A N 1
ATOM 1720 C CA . ASN A 1 250 ? 62.568 16.970 -101.727 1.00 86.19 250 ASN A CA 1
ATOM 1721 C C . ASN A 1 250 ? 61.452 18.029 -101.781 1.00 86.19 250 ASN A C 1
ATOM 1723 O O . ASN A 1 250 ? 60.528 18.001 -100.971 1.00 86.19 250 ASN A O 1
ATOM 1727 N N . MET A 1 251 ? 61.518 18.944 -102.754 1.00 87.25 251 MET A N 1
ATOM 1728 C CA . MET A 1 251 ? 60.485 19.970 -102.974 1.00 87.25 251 MET A CA 1
ATOM 1729 C C . MET A 1 251 ? 59.376 19.562 -103.947 1.00 87.25 251 MET A C 1
ATOM 1731 O O . MET A 1 251 ? 58.425 20.320 -104.145 1.00 87.25 251 MET A O 1
ATOM 1735 N N . GLY A 1 252 ? 59.449 18.364 -104.530 1.00 89.81 252 GLY A N 1
ATOM 1736 C CA . GLY A 1 252 ? 58.496 17.896 -105.529 1.00 89.81 252 GLY A CA 1
ATOM 1737 C C . GLY A 1 252 ? 58.353 18.894 -106.680 1.00 89.81 252 GLY A C 1
ATOM 1738 O O . GLY A 1 252 ? 59.335 19.419 -107.196 1.00 89.81 252 GLY A O 1
ATOM 1739 N N . THR A 1 253 ? 57.114 19.192 -107.065 1.00 91.88 253 THR A N 1
ATOM 1740 C CA . THR A 1 253 ? 56.785 20.168 -108.118 1.00 91.88 253 THR A CA 1
ATOM 1741 C C . THR A 1 253 ? 56.659 21.610 -107.606 1.00 91.88 253 THR A C 1
ATOM 1743 O O . THR A 1 253 ? 56.183 22.480 -108.340 1.00 91.88 253 THR A O 1
ATOM 1746 N N . ASN A 1 254 ? 57.039 21.889 -106.353 1.00 91.56 254 ASN A N 1
ATOM 1747 C CA . ASN A 1 254 ? 56.891 23.216 -105.759 1.00 91.56 254 ASN A CA 1
ATOM 1748 C C . ASN A 1 254 ? 58.015 24.168 -106.189 1.00 91.56 254 ASN A C 1
ATOM 1750 O O . ASN A 1 254 ? 59.163 23.773 -106.385 1.00 91.56 254 ASN A O 1
ATOM 1754 N N . LYS A 1 255 ? 57.677 25.455 -106.320 1.00 89.75 255 LYS A N 1
ATOM 1755 C CA . LYS A 1 255 ? 58.620 26.529 -106.662 1.00 89.75 255 LYS A CA 1
ATOM 1756 C C . LYS A 1 255 ? 59.120 27.233 -105.400 1.00 89.75 255 LYS A C 1
ATOM 1758 O O . LYS A 1 255 ? 58.354 27.431 -104.463 1.00 89.75 255 LYS A O 1
ATOM 1763 N N . ILE A 1 256 ? 60.362 27.719 -105.433 1.00 91.19 256 ILE A N 1
ATOM 1764 C CA . ILE A 1 256 ? 60.891 28.687 -104.460 1.00 91.19 256 ILE A CA 1
ATOM 1765 C C . ILE A 1 256 ? 60.716 30.085 -105.070 1.00 91.19 256 ILE A C 1
ATOM 1767 O O . ILE A 1 256 ? 61.434 30.458 -105.994 1.00 91.19 256 ILE A O 1
ATOM 1771 N N . THR A 1 257 ? 59.715 30.843 -104.619 1.00 87.56 257 THR A N 1
ATOM 1772 C CA . THR A 1 257 ? 59.208 32.034 -105.338 1.00 87.56 257 THR A CA 1
ATOM 1773 C C . THR A 1 257 ? 59.865 33.364 -104.951 1.00 87.56 257 THR A C 1
ATOM 1775 O O . THR A 1 257 ? 59.441 34.414 -105.426 1.00 87.56 257 THR A O 1
ATOM 1778 N N . SER A 1 258 ? 60.893 33.358 -104.098 1.00 88.94 258 SER A N 1
ATOM 1779 C CA . SER A 1 258 ? 61.571 34.585 -103.633 1.00 88.94 258 SER A CA 1
ATOM 1780 C C . SER A 1 258 ? 63.056 34.364 -103.320 1.00 88.94 258 SER A C 1
ATOM 1782 O O . SER A 1 258 ? 63.594 34.954 -102.388 1.00 88.94 258 SER A O 1
ATOM 1784 N N . LEU A 1 259 ? 63.723 33.490 -104.078 1.00 91.88 259 LEU A N 1
ATOM 1785 C CA . LEU A 1 259 ? 65.162 33.270 -103.936 1.00 91.88 259 LEU A CA 1
ATOM 1786 C C . LEU A 1 259 ? 65.930 34.452 -104.549 1.00 91.88 259 LEU A C 1
ATOM 1788 O O . LEU A 1 259 ? 65.849 34.684 -105.759 1.00 91.88 259 LEU A O 1
ATOM 1792 N N . ALA A 1 260 ? 66.647 35.204 -103.715 1.00 93.62 260 ALA A N 1
ATOM 1793 C CA . ALA A 1 260 ? 67.469 36.331 -104.150 1.00 93.62 260 ALA A CA 1
ATOM 1794 C C . ALA A 1 260 ? 68.619 35.881 -105.073 1.00 93.62 260 ALA A C 1
ATOM 1796 O O . ALA A 1 260 ? 68.902 34.690 -105.209 1.00 93.62 260 ALA A O 1
ATOM 1797 N N . THR A 1 261 ? 69.273 36.833 -105.742 1.00 90.25 261 THR A N 1
ATOM 1798 C CA . THR A 1 261 ? 70.511 36.547 -106.481 1.00 90.25 261 THR A CA 1
ATOM 1799 C C . THR A 1 261 ? 71.592 36.084 -105.499 1.00 90.25 261 THR A C 1
ATOM 1801 O O . THR A 1 261 ? 71.770 36.760 -104.484 1.00 90.25 261 THR A O 1
ATOM 1804 N N . PRO A 1 262 ? 72.304 34.974 -105.771 1.00 93.62 262 PRO A N 1
ATOM 1805 C CA . PRO A 1 262 ? 73.332 34.462 -104.870 1.00 93.62 262 PRO A CA 1
ATOM 1806 C C . PRO A 1 262 ? 74.459 35.487 -104.697 1.00 93.62 262 PRO A C 1
ATOM 1808 O O . PRO A 1 262 ? 74.873 36.137 -105.660 1.00 93.62 262 PRO A O 1
ATOM 1811 N N . THR A 1 263 ? 74.941 35.631 -103.464 1.00 91.81 263 THR A N 1
ATOM 1812 C CA . THR A 1 263 ? 76.023 36.560 -103.092 1.00 91.81 263 THR A CA 1
ATOM 1813 C C . THR A 1 263 ? 77.236 35.841 -102.510 1.00 91.81 263 THR A C 1
ATOM 1815 O O . THR A 1 263 ? 78.365 36.269 -102.744 1.00 91.81 263 THR A O 1
ATOM 1818 N N . ALA A 1 264 ? 77.019 34.730 -101.803 1.00 92.38 264 ALA A N 1
ATOM 1819 C CA . ALA A 1 264 ? 78.057 33.822 -101.339 1.00 92.38 264 ALA A CA 1
ATOM 1820 C C . ALA A 1 264 ? 78.183 32.607 -102.272 1.00 92.38 264 ALA A C 1
ATOM 1822 O O . ALA A 1 264 ? 77.228 32.204 -102.935 1.00 92.38 264 ALA A O 1
ATOM 1823 N N . SER A 1 265 ? 79.358 31.970 -102.279 1.00 87.50 265 SER A N 1
ATOM 1824 C CA . SER A 1 265 ? 79.618 30.764 -103.083 1.00 87.50 265 SER A CA 1
ATOM 1825 C C . SER A 1 265 ? 78.794 29.541 -102.660 1.00 87.50 265 SER A C 1
ATOM 1827 O O . SER A 1 265 ? 78.735 28.562 -103.399 1.00 87.50 265 SER A O 1
ATOM 1829 N N . THR A 1 266 ? 78.164 29.587 -101.486 1.00 90.00 266 THR A N 1
ATOM 1830 C CA . THR A 1 266 ? 77.314 28.525 -100.929 1.00 90.00 266 THR A CA 1
ATOM 1831 C C . THR A 1 266 ? 75.817 28.813 -101.057 1.00 90.00 266 THR A C 1
ATOM 1833 O O . THR A 1 266 ? 75.008 27.999 -100.614 1.00 90.00 266 THR A O 1
ATOM 1836 N N . ASP A 1 267 ? 75.431 29.956 -101.628 1.00 92.81 267 ASP A N 1
ATOM 1837 C CA . ASP A 1 267 ? 74.024 30.306 -101.812 1.00 92.81 267 ASP A CA 1
ATOM 1838 C C . ASP A 1 267 ? 73.391 29.456 -102.923 1.00 92.81 267 ASP A C 1
ATOM 1840 O O . ASP A 1 267 ? 74.010 29.157 -103.947 1.00 92.81 267 ASP A O 1
ATOM 1844 N N . ALA A 1 268 ? 72.111 29.114 -102.768 1.00 91.50 268 ALA A N 1
ATOM 1845 C CA . ALA A 1 268 ? 71.338 28.567 -103.876 1.00 91.50 268 ALA A CA 1
ATOM 1846 C C . ALA A 1 268 ? 71.139 29.647 -104.957 1.00 91.50 268 ALA A C 1
ATOM 1848 O O . ALA A 1 268 ? 70.719 30.766 -104.662 1.00 91.50 268 ALA A O 1
ATOM 1849 N N . ALA A 1 269 ? 71.399 29.311 -106.221 1.00 92.12 269 ALA A N 1
ATOM 1850 C CA . ALA A 1 269 ? 71.251 30.242 -107.337 1.00 92.12 269 ALA A CA 1
ATOM 1851 C C . ALA A 1 269 ? 69.840 30.186 -107.945 1.00 92.12 269 ALA A C 1
ATOM 1853 O O . ALA A 1 269 ? 69.331 29.111 -108.268 1.00 92.12 269 ALA A O 1
ATOM 1854 N N . ASN A 1 270 ? 69.207 31.347 -108.153 1.00 92.62 270 ASN A N 1
ATOM 1855 C CA . ASN A 1 270 ? 67.968 31.418 -108.929 1.00 92.62 270 ASN A CA 1
ATOM 1856 C C . ASN A 1 270 ? 68.253 31.319 -110.443 1.00 92.62 270 ASN A C 1
ATOM 1858 O O . ASN A 1 270 ? 69.349 31.628 -110.912 1.00 92.62 270 ASN A O 1
ATOM 1862 N N . LYS A 1 271 ? 67.252 30.888 -111.224 1.00 89.50 271 LYS A N 1
ATOM 1863 C CA . LYS A 1 271 ? 67.420 30.673 -112.672 1.00 89.50 271 LYS A CA 1
ATOM 1864 C C . LYS A 1 271 ? 67.846 31.947 -113.407 1.00 89.50 271 LYS A C 1
ATOM 1866 O O . LYS A 1 271 ? 68.705 31.879 -114.274 1.00 89.50 271 LYS A O 1
ATOM 1871 N N . ALA A 1 272 ? 67.274 33.096 -113.043 1.00 88.06 272 ALA A N 1
ATOM 1872 C CA . ALA A 1 272 ? 67.582 34.371 -113.688 1.00 88.06 272 ALA A CA 1
ATOM 1873 C C . ALA A 1 272 ? 69.070 34.741 -113.558 1.00 88.06 272 ALA A C 1
ATOM 1875 O O . ALA A 1 272 ? 69.671 35.195 -114.525 1.00 88.06 272 ALA A O 1
ATOM 1876 N N . TYR A 1 273 ? 69.675 34.499 -112.392 1.00 91.25 273 TYR A N 1
ATOM 1877 C CA . TYR A 1 273 ? 71.107 34.686 -112.179 1.00 91.25 273 TYR A CA 1
ATOM 1878 C C . TYR A 1 273 ? 71.935 33.743 -113.057 1.00 91.25 273 TYR A C 1
ATOM 1880 O O . TYR A 1 273 ? 72.820 34.207 -113.769 1.00 91.25 273 TYR A O 1
ATOM 1888 N N . VAL A 1 274 ? 71.622 32.440 -113.050 1.00 89.88 274 VAL A N 1
ATOM 1889 C CA . VAL A 1 274 ? 72.351 31.437 -113.850 1.00 89.88 274 VAL A CA 1
ATOM 1890 C C . VAL A 1 274 ? 72.269 31.753 -115.345 1.00 89.88 274 VAL A C 1
ATOM 1892 O O . VAL A 1 274 ? 73.290 31.722 -116.029 1.00 89.88 274 VAL A O 1
ATOM 1895 N N . ASP A 1 275 ? 71.087 32.113 -115.848 1.00 87.12 275 ASP A N 1
ATOM 1896 C CA . ASP A 1 275 ? 70.885 32.495 -117.250 1.00 87.12 275 ASP A CA 1
ATOM 1897 C C . ASP A 1 275 ? 71.677 33.760 -117.626 1.00 87.12 275 ASP A C 1
ATOM 1899 O O . ASP A 1 275 ? 72.142 33.875 -118.755 1.00 87.12 275 ASP A O 1
ATOM 1903 N N . ALA A 1 276 ? 71.843 34.709 -116.697 1.00 84.00 276 ALA A N 1
ATOM 1904 C CA . ALA A 1 276 ? 72.568 35.954 -116.949 1.00 84.00 276 ALA A CA 1
ATOM 1905 C C . ALA A 1 276 ? 74.092 35.756 -117.013 1.00 84.00 276 ALA A C 1
ATOM 1907 O O . ALA A 1 276 ? 74.758 36.401 -117.821 1.00 84.00 276 ALA A O 1
ATOM 1908 N N . ILE A 1 277 ? 74.649 34.874 -116.174 1.00 80.69 277 ILE A N 1
ATOM 1909 C CA . ILE A 1 277 ? 76.097 34.600 -116.150 1.00 80.69 277 ILE A CA 1
ATOM 1910 C C . ILE A 1 277 ? 76.528 33.526 -117.152 1.00 80.69 277 ILE A C 1
ATOM 1912 O O . ILE A 1 277 ? 77.718 33.395 -117.431 1.00 80.69 277 ILE A O 1
ATOM 1916 N N . THR A 1 278 ? 75.580 32.761 -117.699 1.00 71.00 278 THR A N 1
ATOM 1917 C CA . THR A 1 278 ? 75.847 31.793 -118.764 1.00 71.00 278 THR A CA 1
ATOM 1918 C C . THR A 1 278 ? 75.611 32.488 -120.105 1.00 71.00 278 THR A C 1
ATOM 1920 O O . THR A 1 278 ? 74.455 32.654 -120.497 1.00 71.00 278 THR A O 1
ATOM 1923 N N . PRO A 1 279 ? 76.652 32.924 -120.841 1.00 59.56 279 PRO A N 1
ATOM 1924 C CA . PRO A 1 279 ? 76.445 33.547 -122.140 1.00 59.56 279 PRO A CA 1
ATOM 1925 C C . PRO A 1 279 ? 75.694 32.577 -123.058 1.00 59.56 279 PRO A C 1
ATOM 1927 O O . PRO A 1 279 ? 76.169 31.475 -123.341 1.00 59.56 279 PRO A O 1
ATOM 1930 N N . SER A 1 280 ? 74.509 32.989 -123.528 1.00 56.81 280 SER A N 1
ATOM 1931 C CA . SER A 1 280 ? 73.818 32.304 -124.623 1.00 56.81 280 SER A CA 1
ATOM 1932 C C . SER A 1 280 ? 74.821 32.136 -125.760 1.00 56.81 280 SER A C 1
ATOM 1934 O O . SER A 1 280 ? 75.474 33.110 -126.132 1.00 56.81 280 SER A O 1
ATOM 1936 N N . ALA A 1 281 ? 74.984 30.906 -126.251 1.00 55.22 281 ALA A N 1
ATOM 1937 C CA . ALA A 1 281 ? 76.085 30.422 -127.094 1.00 55.22 281 ALA A CA 1
ATOM 1938 C C . ALA A 1 281 ? 76.194 31.057 -128.504 1.00 55.22 281 ALA A C 1
ATOM 1940 O O . ALA A 1 281 ? 76.526 30.382 -129.474 1.00 55.22 281 ALA A O 1
ATOM 1941 N N . SER A 1 282 ? 75.927 32.354 -128.637 1.00 53.16 282 SER A N 1
ATOM 1942 C CA . SER A 1 282 ? 75.890 33.107 -129.886 1.00 53.16 282 SER A CA 1
ATOM 1943 C C . SER A 1 282 ? 76.815 34.333 -129.896 1.00 53.16 282 SER A C 1
ATOM 1945 O O . SER A 1 282 ? 76.714 35.151 -130.809 1.00 53.16 282 SER A O 1
ATOM 1947 N N . SER A 1 283 ? 77.721 34.520 -128.929 1.00 52.62 283 SER A N 1
ATOM 1948 C CA . SER A 1 283 ? 78.675 35.644 -128.982 1.00 52.62 283 SER A CA 1
ATOM 1949 C C . SER A 1 283 ? 80.011 35.332 -128.306 1.00 52.62 283 SER A C 1
ATOM 1951 O O . SER A 1 283 ? 80.299 35.812 -127.218 1.00 52.62 283 SER A O 1
ATOM 1953 N N . ASN A 1 284 ? 80.863 34.558 -128.979 1.00 49.34 284 ASN A N 1
ATOM 1954 C CA . ASN A 1 284 ? 82.290 34.457 -128.664 1.00 49.34 284 ASN A CA 1
ATOM 1955 C C . ASN A 1 284 ? 83.126 35.309 -129.634 1.00 49.34 284 ASN A C 1
ATOM 1957 O O . ASN A 1 284 ? 83.971 34.771 -130.330 1.00 49.34 284 ASN A O 1
ATOM 1961 N N . GLY A 1 285 ? 82.882 36.621 -129.725 1.00 57.03 285 GLY A N 1
ATOM 1962 C CA . GLY A 1 285 ? 83.820 37.594 -130.327 1.00 57.03 285 GLY A CA 1
ATOM 1963 C C . GLY A 1 285 ? 84.262 37.404 -131.795 1.00 57.03 285 GLY A C 1
ATOM 1964 O O . GLY A 1 285 ? 84.956 38.272 -132.308 1.00 57.03 285 GLY A O 1
ATOM 1965 N N . PHE A 1 286 ? 83.851 36.332 -132.481 1.00 53.56 286 PHE A N 1
ATOM 1966 C CA . PHE A 1 286 ? 84.286 35.947 -133.829 1.00 53.56 286 PHE A CA 1
ATOM 1967 C C . PHE A 1 286 ? 83.124 35.468 -134.729 1.00 53.56 286 PHE A C 1
ATOM 1969 O O . PHE A 1 286 ? 83.350 34.816 -135.743 1.00 53.56 286 PHE A O 1
ATOM 1976 N N . GLY A 1 287 ? 81.876 35.833 -134.408 1.00 57.50 287 GLY A N 1
ATOM 1977 C CA . GLY A 1 287 ? 80.713 35.630 -135.286 1.00 57.50 287 GLY A CA 1
ATOM 1978 C C . GLY A 1 287 ? 79.800 34.445 -134.940 1.00 57.50 287 GLY A C 1
ATOM 1979 O O . GLY A 1 287 ? 80.094 33.602 -134.095 1.00 57.50 287 GLY A O 1
ATOM 1980 N N . THR A 1 288 ? 78.627 34.439 -135.576 1.00 48.59 288 THR A N 1
ATOM 1981 C CA . THR A 1 288 ? 77.474 33.570 -135.306 1.00 48.59 288 THR A CA 1
ATOM 1982 C C . THR A 1 288 ? 77.764 32.104 -135.654 1.00 48.59 288 THR A C 1
ATOM 1984 O O . THR A 1 288 ? 77.750 31.724 -136.823 1.00 48.59 288 THR A O 1
ATOM 1987 N N . ARG A 1 289 ? 77.979 31.236 -134.655 1.00 55.69 289 ARG A N 1
ATOM 1988 C CA . ARG A 1 289 ? 77.929 29.777 -134.860 1.00 55.69 289 ARG A CA 1
ATOM 1989 C C . ARG A 1 289 ? 76.474 29.320 -134.926 1.00 55.69 289 ARG A C 1
ATOM 1991 O O . ARG A 1 289 ? 75.862 29.007 -133.909 1.00 55.69 289 ARG A O 1
ATOM 1998 N N . THR A 1 290 ? 75.928 29.251 -136.135 1.00 51.69 290 THR A N 1
ATOM 1999 C CA . THR A 1 290 ? 74.688 28.518 -136.406 1.00 51.69 290 THR A CA 1
ATOM 2000 C C . THR A 1 290 ? 74.969 27.023 -136.256 1.00 51.69 290 THR A C 1
ATOM 2002 O O . THR A 1 290 ? 75.486 26.388 -137.171 1.00 51.69 290 THR A O 1
ATOM 2005 N N . VAL A 1 291 ? 74.651 26.437 -135.101 1.00 52.81 291 VAL A N 1
ATOM 2006 C CA . VAL A 1 291 ? 74.635 24.975 -134.944 1.00 52.81 291 VAL A CA 1
ATOM 2007 C C . VAL A 1 291 ? 73.313 24.479 -135.536 1.00 52.81 291 VAL A C 1
ATOM 2009 O O . VAL A 1 291 ? 72.308 24.372 -134.841 1.00 52.81 291 VAL A O 1
ATOM 2012 N N . SER A 1 292 ? 73.282 24.286 -136.857 1.00 55.38 292 SER A N 1
ATOM 2013 C CA . SER A 1 292 ? 72.125 23.709 -137.551 1.00 55.38 292 SER A CA 1
ATOM 2014 C C . SER A 1 292 ? 72.124 22.191 -137.378 1.00 55.38 292 SER A C 1
ATOM 2016 O O . SER A 1 292 ? 73.133 21.535 -137.616 1.00 55.38 292 SER A O 1
ATOM 2018 N N . THR A 1 293 ? 70.983 21.627 -136.985 1.00 49.41 293 THR A N 1
ATOM 2019 C CA . THR A 1 293 ? 70.752 20.179 -136.840 1.00 49.41 293 THR A CA 1
ATOM 2020 C C . THR A 1 293 ? 70.222 19.520 -138.122 1.00 49.41 293 THR A C 1
ATOM 2022 O O . THR A 1 293 ? 69.710 18.405 -138.074 1.00 49.41 293 THR A O 1
ATOM 2025 N N . SER A 1 294 ? 70.324 20.184 -139.278 1.00 51.19 294 SER A N 1
ATOM 2026 C CA . SER A 1 294 ? 69.890 19.636 -140.574 1.00 51.19 294 SER A CA 1
ATOM 2027 C C . SER A 1 294 ? 71.086 19.215 -141.433 1.00 51.19 294 SER A C 1
ATOM 2029 O O . SER A 1 294 ? 72.023 19.990 -141.614 1.00 51.19 294 SER A O 1
ATOM 2031 N N . ALA A 1 295 ? 71.052 17.978 -141.941 1.00 48.28 295 ALA A N 1
ATOM 2032 C CA . ALA A 1 295 ? 72.133 17.349 -142.702 1.00 48.28 295 ALA A CA 1
ATOM 2033 C C . ALA A 1 295 ? 72.412 18.054 -144.054 1.00 48.28 295 ALA A C 1
ATOM 2035 O O . ALA A 1 295 ? 71.465 18.531 -144.686 1.00 48.28 295 ALA A O 1
ATOM 2036 N N . PRO A 1 296 ? 73.674 18.112 -144.533 1.00 59.78 296 PRO A N 1
ATOM 2037 C CA . PRO A 1 296 ? 74.040 18.874 -145.726 1.00 59.78 296 PRO A CA 1
ATOM 2038 C C . PRO A 1 296 ? 73.713 18.109 -147.017 1.00 59.78 296 PRO A C 1
ATOM 2040 O O . PRO A 1 296 ? 73.936 16.902 -147.103 1.00 59.78 296 PRO A O 1
ATOM 2043 N N . ALA A 1 297 ? 73.252 18.819 -148.048 1.00 52.28 297 ALA A N 1
ATOM 2044 C CA . ALA A 1 297 ? 73.026 18.271 -149.383 1.00 52.28 297 ALA A CA 1
ATOM 2045 C C . ALA A 1 297 ? 73.987 18.901 -150.407 1.00 52.28 297 ALA A C 1
ATOM 2047 O O . ALA A 1 297 ? 73.961 20.111 -150.606 1.00 52.28 297 ALA A O 1
ATOM 2048 N N . GLY A 1 298 ? 74.766 18.062 -151.099 1.00 47.66 298 GLY A N 1
ATOM 2049 C CA . GLY A 1 298 ? 75.191 18.321 -152.483 1.00 47.66 298 GLY A CA 1
ATOM 2050 C C . GLY A 1 298 ? 76.563 18.962 -152.734 1.00 47.66 298 GLY A C 1
ATOM 2051 O O . GLY A 1 298 ? 76.668 20.167 -152.899 1.00 47.66 298 GLY A O 1
ATOM 2052 N N . THR A 1 299 ? 77.570 18.091 -152.873 1.00 47.41 299 THR A N 1
ATOM 2053 C CA . THR A 1 299 ? 78.679 18.079 -153.860 1.00 47.41 299 THR A CA 1
ATOM 2054 C C . THR A 1 299 ? 79.369 19.391 -154.269 1.00 47.41 299 THR A C 1
ATOM 2056 O O . THR A 1 299 ? 78.934 20.074 -155.196 1.00 47.41 299 THR A O 1
ATOM 2059 N N . GLY A 1 300 ? 80.560 19.621 -153.713 1.00 46.53 300 GLY A N 1
ATOM 2060 C CA . GLY A 1 300 ? 81.540 20.565 -154.251 1.00 46.53 300 GLY A CA 1
ATOM 2061 C C . GLY A 1 300 ? 82.669 20.854 -153.264 1.00 46.53 300 GLY A C 1
ATOM 2062 O O . GLY A 1 300 ? 82.574 21.811 -152.514 1.00 46.53 300 GLY A O 1
ATOM 2063 N N . SER A 1 301 ? 83.685 19.991 -153.272 1.00 46.72 301 SER A N 1
ATOM 2064 C CA . SER A 1 301 ? 85.098 20.247 -152.945 1.00 46.72 301 SER A CA 1
ATOM 2065 C C . SER A 1 301 ? 85.441 21.178 -151.765 1.00 46.72 301 SER A C 1
ATOM 2067 O O . SER A 1 301 ? 85.458 22.395 -151.902 1.00 46.72 301 SER A O 1
ATOM 2069 N N . ASP A 1 302 ? 85.828 20.539 -150.658 1.00 46.50 302 ASP A N 1
ATOM 2070 C CA . ASP A 1 302 ? 86.849 20.938 -149.678 1.00 46.50 302 ASP A CA 1
ATOM 2071 C C . ASP A 1 302 ? 86.799 22.362 -149.092 1.00 46.50 302 ASP A C 1
ATOM 2073 O O . ASP A 1 302 ? 87.319 23.333 -149.637 1.00 46.50 302 ASP A O 1
ATOM 2077 N N . GLY A 1 303 ? 86.255 22.432 -147.874 1.00 45.00 303 GLY A N 1
ATOM 2078 C CA . GLY A 1 303 ? 86.265 23.604 -146.993 1.00 45.00 303 GLY A CA 1
ATOM 2079 C C . GLY A 1 303 ? 85.854 23.252 -145.561 1.00 45.00 303 GLY A C 1
ATOM 2080 O O . GLY A 1 303 ? 85.037 23.929 -144.948 1.00 45.00 303 GLY A O 1
ATOM 2081 N N . ASP A 1 304 ? 86.383 22.128 -145.099 1.00 49.03 304 ASP A N 1
ATOM 2082 C CA . ASP A 1 304 ? 86.347 21.545 -143.762 1.00 49.03 304 ASP A CA 1
ATOM 2083 C C . ASP A 1 304 ? 86.697 22.572 -142.655 1.00 49.03 304 ASP A C 1
ATOM 2085 O O . ASP A 1 304 ? 87.672 23.311 -142.790 1.00 49.03 304 ASP A O 1
ATOM 2089 N N . ILE A 1 305 ? 85.957 22.611 -141.537 1.00 48.88 305 ILE A N 1
ATOM 2090 C CA . ILE A 1 305 ? 86.410 23.289 -140.304 1.00 48.88 305 ILE A CA 1
ATOM 2091 C C . ILE A 1 305 ? 86.535 22.285 -139.162 1.00 48.88 305 ILE A C 1
ATOM 2093 O O . ILE A 1 305 ? 85.667 22.141 -138.303 1.00 48.88 305 ILE A O 1
ATOM 2097 N N . HIS A 1 306 ? 87.691 21.629 -139.156 1.00 45.97 306 HIS A N 1
ATOM 2098 C CA . HIS A 1 306 ? 88.330 21.097 -137.964 1.00 45.97 306 HIS A CA 1
ATOM 2099 C C . HIS A 1 306 ? 88.902 22.248 -137.123 1.00 45.97 306 HIS A C 1
ATOM 2101 O O . HIS A 1 306 ? 89.654 23.068 -137.640 1.00 45.97 306 HIS A O 1
ATOM 2107 N N . TYR A 1 307 ? 88.645 22.247 -135.815 1.00 38.69 307 TYR A N 1
ATOM 2108 C CA . TYR A 1 307 ? 89.649 22.664 -134.833 1.00 38.69 307 TYR A CA 1
ATOM 2109 C C . TYR A 1 307 ? 89.585 21.720 -133.631 1.00 38.69 307 TYR A C 1
ATOM 2111 O O . TYR A 1 307 ? 88.639 21.744 -132.848 1.00 38.69 307 TYR A O 1
ATOM 2119 N N . GLN A 1 308 ? 90.607 20.867 -133.539 1.00 40.88 30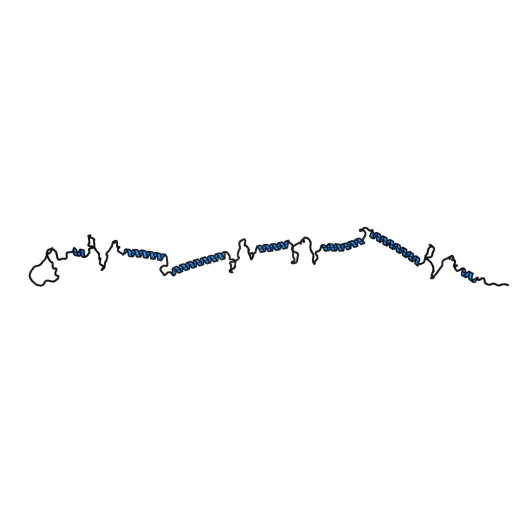8 GLN A N 1
ATOM 2120 C CA . GLN A 1 308 ? 91.105 20.311 -132.286 1.00 40.88 308 GLN A CA 1
ATOM 2121 C C . GLN A 1 308 ? 92.086 21.332 -131.699 1.00 40.88 308 GLN A C 1
ATOM 2123 O O . GLN A 1 308 ? 93.021 21.701 -132.411 1.00 40.88 308 GLN A O 1
ATOM 2128 N N . ILE A 1 309 ? 91.857 21.802 -130.468 1.00 43.31 309 ILE A N 1
ATOM 2129 C CA . ILE A 1 309 ? 92.649 21.513 -129.251 1.00 43.31 309 ILE A CA 1
ATOM 2130 C C . ILE A 1 309 ? 91.682 21.629 -128.069 1.00 43.31 309 ILE A C 1
ATOM 2132 O O . ILE A 1 309 ? 90.901 22.608 -128.066 1.00 43.31 309 ILE A O 1
#

Radius of gyration: 98.24 Å; chains: 1; bounding box: 200×63×284 Å

Sequence (309 aa):
MQYVDAVATGSGAGLALKLNLSGGTMSGAIAMGTNLITGITNPVSAQDASTKLYTDTAEANAISTSNTYTDGLVTTLKGTASAAFDTLGEIETEIGNLSTSSTAGLALKVAKAGDTMTGSLILNADPSHVFGAATKQYVDAVTISSTAGIALKVAKAGDTMTGTLVLNADPINSLEAATKSYADDRESGAVTTSSADATAKDALIIGTATAGYDTLGEIETKIIALTSGTSGSLATKVAKAGDTMSGVLNMGTNKITSLATPTASTDAANKAYVDAITPSASSNGFGTRTVSTSAPAGTGSDGDIHYQI

Foldseek 3Di:
DDDDDDDCPVVVVVVVPDADPVGDDDPDDDDPDPDDDPDQDDDDDPPGDHDPVNVVVVVVVVVVVVVVVVVVVVVCCCVPDDCVPNPVNVVVVVVVCVVVVVVVVVVPDDDPPDDDDDDDDDDPDADPDPPDDGDPVVVVVVVVVVVVVVVPDADPPDGDDDDDDDDPDADPDPPDDGDPVRVVVVVVVVVVVVVVVVVVVVVVVLVPPDPQPNDPVSVVVVVVVVVVVVVVVVVPDADPVGDDDDDDDDPDPDDPPDQDDDDDPPGDHDPVNVPVPDPPPQDPPPGGDPPDPDDDDDDDDDDDDDDDD

pLDDT: mean 78.21, std 16.16, range [38.69, 97.62]

Secondary structure (DSSP, 8-state):
--------TTTHHHHTTS--TT--PPPS----TT-----PPPP-STTSPPPHHHHHHHHHHHHHHHHHHHHHHHHHHHHHS-TTT-HHHHHHHHHHHHHHHHHHHHTTS--SSS----S----SS---STTSPPPHHHHHHHHHHHHHHHHTS--TTT----SPPPPSS---STTSPPPHHHHHHHHHHHHHHHHHHHHHHHHHHHHHS-SSSS-HHHHHHHHHHHHHHHHHHHHTS--TT-----S----TT---TT-PPP-STTSPPPHHHHHHHS--TT-SSS-------S---------------